Protein AF-A0A0G1MRJ9-F1 (afdb_monomer_lite)

Foldseek 3Di:
DDDDDDDDPPPPPPPPPQDADDDDPVVVVVLVVVVVQVVQLCVLCVVLLVVLLLLLCLCLQHDDDDPQVDPQFFFDNPSVVVLLVQLVVVLPPDDQDADDDPDPVCPPPVVSVVVSVVVVVLCVLQVVSVCSSVQSSLCQRRQKKKKFWDWDPDVVDPDGHIYIDTADPVQKRFGSQDQDLLPPTQKIKGKDKAALVVLVVVQVVVPPPRAWDPSSSADQAQDDDSCVSVVVSVVDHRRDDDDPPPDDDDPPDPPPPPPPPDRPRIWIWMFMQRLNVQWTWIDIPSPRTTHTGHQPCCVPSNSRRMDMDGPARDPSHNRGDHNCVVCVVVSVVVSVVVSVCVSVVDDDPPPPPDPPDDDDDDDDDDD

Secondary structure (DSSP, 8-state):
------------------------HHHHHHHHHHHHHHHHHHHHHHHHHHHHHHHHHHHTT-------SSS------HHHHHHHHHHHHHHHS-----PPPSSTTSTT-HHHHHHHHHHHHHHHHTTHHHHHHHHHHHHHHHSEEEEEEEEE--TTSS--EEEEEEE-GGGEEE-TT-S-TTTT-SEEEEEEEE-HHHHHHHHHHHTT----S-GGG---B----TTHHHHHHHHSPTT----TT--S-----------------BEEEEEEEETTTTEEEEEETTTEEEEEEE-TTTTSGGG--EEEEESEEETTEEEEE-TTGGGHHHHHHHHHHHHHHHHHS----------------------

Structure (mmCIF, N/CA/C/O backbone):
data_AF-A0A0G1MRJ9-F1
#
_entry.id   AF-A0A0G1MRJ9-F1
#
loop_
_atom_site.group_PDB
_atom_site.id
_atom_site.type_symbol
_atom_site.label_atom_id
_atom_site.label_alt_id
_atom_site.label_comp_id
_atom_site.label_asym_id
_atom_site.label_entity_id
_atom_site.label_seq_id
_atom_site.pdbx_PDB_ins_code
_atom_site.Cartn_x
_atom_site.Cartn_y
_atom_site.Cartn_z
_atom_site.occupancy
_atom_site.B_iso_or_equiv
_atom_site.auth_seq_id
_atom_site.auth_comp_id
_atom_site.auth_asym_id
_atom_site.auth_atom_id
_atom_site.pdbx_PDB_model_num
ATOM 1 N N . MET A 1 1 ? 3.696 57.845 55.182 1.00 43.50 1 MET A N 1
ATOM 2 C CA . MET A 1 1 ? 4.538 56.878 54.450 1.00 43.50 1 MET A CA 1
ATOM 3 C C . MET A 1 1 ? 4.359 55.515 55.087 1.00 43.50 1 MET A C 1
ATOM 5 O O . MET A 1 1 ? 4.860 55.324 56.184 1.00 43.50 1 MET A O 1
ATOM 9 N N . ALA A 1 2 ? 3.569 54.655 54.447 1.00 35.81 2 ALA A N 1
ATOM 10 C CA . ALA A 1 2 ? 3.574 53.189 54.533 1.00 35.81 2 ALA A CA 1
ATOM 11 C C . ALA A 1 2 ? 2.297 52.723 53.816 1.00 35.81 2 ALA A C 1
ATOM 13 O O . ALA A 1 2 ? 1.217 52.700 54.401 1.00 35.81 2 ALA A O 1
ATOM 14 N N . GLU A 1 3 ? 2.413 52.483 52.511 1.00 33.22 3 GLU A N 1
ATOM 15 C CA . GLU A 1 3 ? 1.343 51.930 51.682 1.00 33.22 3 GLU A CA 1
ATOM 16 C C . GLU A 1 3 ? 1.049 50.486 52.099 1.00 33.22 3 GLU A C 1
ATOM 18 O O . GLU A 1 3 ? 1.938 49.640 52.191 1.00 33.22 3 GLU A O 1
ATOM 23 N N . SER A 1 4 ? -0.227 50.216 52.353 1.00 33.94 4 SER A N 1
ATOM 24 C CA . SER A 1 4 ? -0.781 48.897 52.625 1.00 33.94 4 SER A CA 1
ATOM 25 C C . SER A 1 4 ? -0.879 48.088 51.328 1.00 33.94 4 SER A C 1
ATOM 27 O O . SER A 1 4 ? -1.841 48.227 50.568 1.00 33.94 4 SER A O 1
ATOM 29 N N . ALA A 1 5 ? 0.108 47.232 51.069 1.00 34.56 5 ALA A N 1
ATOM 30 C CA . ALA A 1 5 ? 0.048 46.257 49.987 1.00 34.56 5 ALA A CA 1
ATOM 31 C C . ALA A 1 5 ? -0.889 45.097 50.368 1.00 34.56 5 ALA A C 1
ATOM 33 O O . ALA A 1 5 ? -0.657 44.360 51.326 1.00 34.56 5 ALA A O 1
ATOM 34 N N . SER A 1 6 ? -1.970 44.959 49.605 1.00 32.81 6 SER A N 1
ATOM 35 C CA . SER A 1 6 ? -2.904 43.832 49.665 1.00 32.81 6 SER A CA 1
ATOM 36 C C . SER A 1 6 ? -2.253 42.576 49.066 1.00 32.81 6 SER A C 1
ATOM 38 O O . SER A 1 6 ? -1.623 42.692 48.012 1.00 32.81 6 SER A O 1
ATOM 40 N N . PRO A 1 7 ? -2.420 41.372 49.641 1.00 34.69 7 PRO A N 1
ATOM 41 C CA . PRO A 1 7 ? -1.976 40.152 48.983 1.00 34.69 7 PRO A CA 1
ATOM 42 C C . PRO A 1 7 ? -2.906 39.840 47.805 1.00 34.69 7 PRO A C 1
ATOM 44 O O . PRO A 1 7 ? -4.090 39.533 47.965 1.00 34.69 7 PRO A O 1
ATOM 47 N N . GLN A 1 8 ? -2.355 39.966 46.599 1.00 33.66 8 GLN A N 1
ATOM 48 C CA . GLN A 1 8 ? -2.994 39.582 45.349 1.00 33.66 8 GLN A CA 1
ATOM 49 C C . GLN A 1 8 ? -3.290 38.078 45.360 1.00 33.66 8 GLN A C 1
ATOM 51 O O . GLN A 1 8 ? -2.391 37.249 45.485 1.00 33.66 8 GLN A O 1
ATOM 56 N N . LYS A 1 9 ? -4.574 37.743 45.194 1.00 31.45 9 LYS A N 1
ATOM 57 C CA . LYS A 1 9 ? -5.047 36.425 44.766 1.00 31.45 9 LYS A CA 1
ATOM 58 C C . LYS A 1 9 ? -4.351 36.054 43.456 1.00 31.45 9 LYS A C 1
ATOM 60 O O . LYS A 1 9 ? -4.741 36.539 42.394 1.00 31.45 9 LYS A O 1
ATOM 65 N N . ILE A 1 10 ? -3.354 35.183 43.531 1.00 35.34 10 ILE A N 1
ATOM 66 C CA . ILE A 1 10 ? -2.897 34.419 42.375 1.00 35.34 10 ILE A CA 1
ATOM 67 C C . ILE A 1 10 ? -3.998 33.391 42.116 1.00 35.34 10 ILE A C 1
ATOM 69 O O . ILE A 1 10 ? -4.248 32.510 42.934 1.00 35.34 10 ILE A O 1
ATOM 73 N N . LYS A 1 11 ? -4.732 33.592 41.019 1.00 32.31 11 LYS A N 1
ATOM 74 C CA . LYS A 1 11 ? -5.623 32.584 40.451 1.00 32.31 11 LYS A CA 1
ATOM 75 C C . LYS A 1 11 ? -4.744 31.401 40.062 1.00 32.31 11 LYS A C 1
ATOM 77 O O . LYS A 1 11 ? -3.964 31.515 39.122 1.00 32.31 11 LYS A O 1
ATOM 82 N N . GLU A 1 12 ? -4.848 30.309 40.806 1.00 30.95 12 GLU A N 1
ATOM 83 C CA . GLU A 1 12 ? -4.446 28.999 40.313 1.00 30.95 12 GLU A CA 1
ATOM 84 C C . GLU A 1 12 ? -5.249 28.752 39.035 1.00 30.95 12 GLU A C 1
ATOM 86 O O . GLU A 1 12 ? -6.478 28.675 39.054 1.00 30.95 12 GLU A O 1
ATOM 91 N N . GLU A 1 13 ? -4.553 28.751 37.902 1.00 32.69 13 GLU A N 1
ATOM 92 C CA . GLU A 1 13 ? -5.083 28.235 36.652 1.00 32.69 13 GLU A CA 1
ATOM 93 C C . GLU A 1 13 ? -5.470 26.779 36.906 1.00 32.69 13 GLU A C 1
ATOM 95 O O . GLU A 1 13 ? -4.618 25.927 37.170 1.00 32.69 13 GLU A O 1
ATOM 100 N N . GLU A 1 14 ? -6.775 26.509 36.869 1.00 33.00 14 GLU A N 1
ATOM 101 C CA . GLU A 1 14 ? -7.325 25.166 36.779 1.00 33.00 14 GLU A CA 1
ATOM 102 C C . GLU A 1 14 ? -6.714 24.500 35.546 1.00 33.00 14 GLU A C 1
ATOM 104 O O . GLU A 1 14 ? -7.163 24.660 34.411 1.00 33.00 14 GLU A O 1
ATOM 109 N N . THR A 1 15 ? -5.637 23.757 35.777 1.00 33.78 15 THR A N 1
ATOM 110 C CA . THR A 1 15 ? -5.140 22.755 34.852 1.00 33.78 15 THR A CA 1
ATOM 111 C C . THR A 1 15 ? -6.284 21.776 34.641 1.00 33.78 15 THR A C 1
ATOM 113 O O . THR A 1 15 ? -6.586 20.942 35.495 1.00 33.78 15 THR A O 1
ATOM 116 N N . SER A 1 16 ? -6.978 21.926 33.511 1.00 36.38 16 SER A N 1
ATOM 117 C CA . SER A 1 16 ? -7.988 20.986 33.048 1.00 36.38 16 SER A CA 1
ATOM 118 C C . SER A 1 16 ? -7.372 19.591 33.119 1.00 36.38 16 SER A C 1
ATOM 120 O O . SER A 1 16 ? -6.449 19.282 32.357 1.00 36.38 16 SER A O 1
ATOM 122 N N . LYS A 1 17 ? -7.822 18.775 34.074 1.00 37.84 17 LYS A N 1
ATOM 123 C CA . LYS A 1 17 ? -7.421 17.375 34.193 1.00 37.84 17 LYS A CA 1
ATOM 124 C C . LYS A 1 17 ? -7.810 16.701 32.883 1.00 37.84 17 LYS A C 1
ATOM 126 O O . LYS A 1 17 ? -8.981 16.417 32.662 1.00 37.84 17 LYS A O 1
ATOM 131 N N . LYS A 1 18 ? -6.839 16.524 31.986 1.00 49.53 18 LYS A N 1
ATOM 132 C CA . LYS A 1 18 ? -7.029 15.753 30.761 1.00 49.53 18 LYS A CA 1
ATOM 133 C C . LYS A 1 18 ? -7.397 14.340 31.186 1.00 49.53 18 LYS A C 1
ATOM 135 O O . LYS A 1 18 ? -6.624 13.694 31.892 1.00 49.53 18 LYS A O 1
ATOM 140 N N . GLU A 1 19 ? -8.589 13.900 30.813 1.00 53.94 19 GLU A N 1
ATOM 141 C CA . GLU A 1 19 ? -9.029 12.535 31.061 1.00 53.94 19 GLU A CA 1
ATOM 142 C C . GLU A 1 19 ? -8.078 11.589 30.322 1.00 53.94 19 GLU A C 1
ATOM 144 O O . GLU A 1 19 ? -7.952 11.627 29.099 1.00 53.94 19 GLU A O 1
ATOM 149 N N . VAL A 1 20 ? -7.331 10.792 31.084 1.00 69.19 20 VAL A N 1
ATOM 150 C CA . VAL A 1 20 ? -6.412 9.794 30.539 1.00 69.19 20 VAL A CA 1
ATOM 151 C C . VAL A 1 20 ? -7.243 8.585 30.131 1.00 69.19 20 VAL A C 1
ATOM 153 O O . VAL A 1 20 ? -8.030 8.080 30.932 1.00 69.19 20 VAL A O 1
ATOM 156 N N . TYR A 1 21 ? -7.070 8.115 28.895 1.00 75.81 21 TYR A N 1
ATOM 157 C CA . TYR A 1 21 ? -7.718 6.892 28.432 1.00 75.81 21 TYR A CA 1
ATOM 158 C C . TYR A 1 21 ? -7.281 5.712 29.311 1.00 75.81 21 TYR A C 1
ATOM 160 O O . TYR A 1 21 ? -6.097 5.376 29.369 1.00 75.81 21 TYR A O 1
ATOM 168 N N . SER A 1 22 ? -8.241 5.112 30.015 1.00 77.69 22 SER A N 1
ATOM 169 C CA . SER A 1 22 ? -8.026 3.978 30.913 1.00 77.69 22 SER A CA 1
ATOM 170 C C . SER A 1 22 ? -8.689 2.734 30.310 1.00 77.69 22 SER A C 1
ATOM 172 O O . SER A 1 22 ? -9.883 2.531 30.536 1.00 77.69 22 SER A O 1
ATOM 174 N N . PRO A 1 23 ? -7.958 1.925 29.521 1.00 80.38 23 PRO A N 1
ATOM 175 C CA . PRO A 1 23 ? -8.513 0.750 28.850 1.00 80.38 23 PRO A CA 1
ATOM 176 C C . PRO A 1 23 ? -8.924 -0.344 29.842 1.00 80.38 23 PRO A C 1
ATOM 178 O O . PRO A 1 23 ? -8.300 -0.499 30.899 1.00 80.38 23 PRO A O 1
ATOM 181 N N . SER A 1 24 ? -9.940 -1.131 29.479 1.00 84.38 24 SER A N 1
ATOM 182 C CA . SER A 1 24 ? -10.333 -2.332 30.235 1.00 84.38 24 SER A CA 1
ATOM 183 C C . SER A 1 24 ? -9.236 -3.411 30.194 1.00 84.38 24 SER A C 1
ATOM 185 O O . SER A 1 24 ? -8.317 -3.339 29.379 1.00 84.38 24 SER A O 1
ATOM 187 N N . ALA A 1 25 ? -9.302 -4.426 31.064 1.00 85.06 25 ALA A N 1
ATOM 188 C CA . ALA A 1 25 ? -8.283 -5.483 31.102 1.00 85.06 25 ALA A CA 1
ATOM 189 C C . ALA A 1 25 ? -8.153 -6.224 29.754 1.00 85.06 25 ALA A C 1
ATOM 191 O O . ALA A 1 25 ? -7.040 -6.478 29.295 1.00 85.06 25 ALA A O 1
ATOM 192 N N . ASP A 1 26 ? -9.276 -6.488 29.081 1.00 84.25 26 ASP A N 1
ATOM 193 C CA . ASP A 1 26 ? -9.298 -7.145 27.769 1.00 84.25 26 ASP A CA 1
ATOM 194 C C . ASP A 1 26 ? -8.732 -6.231 26.670 1.00 84.25 26 ASP A C 1
ATOM 196 O O . ASP A 1 26 ? -7.952 -6.667 25.820 1.00 84.25 26 ASP A O 1
ATOM 200 N N . GLU A 1 27 ? -9.051 -4.933 26.726 1.00 85.62 27 GLU A N 1
ATOM 201 C CA . GLU A 1 27 ? -8.492 -3.931 25.812 1.00 85.62 27 GLU A CA 1
ATOM 202 C C . GLU A 1 27 ? -6.977 -3.790 25.990 1.00 85.62 27 GLU A C 1
ATOM 204 O O . GLU A 1 27 ? -6.258 -3.640 25.005 1.00 85.62 27 GLU A O 1
ATOM 209 N N . GLN A 1 28 ? -6.464 -3.880 27.220 1.00 87.94 28 GLN A N 1
ATOM 210 C CA . GLN A 1 28 ? -5.023 -3.838 27.486 1.00 87.94 28 GLN A CA 1
ATOM 211 C C . GLN A 1 28 ? -4.296 -5.011 26.827 1.00 87.94 28 GLN A C 1
ATOM 213 O O . GLN A 1 28 ? -3.295 -4.794 26.142 1.00 87.94 28 GLN A O 1
ATOM 218 N N . VAL A 1 29 ? -4.828 -6.230 26.954 1.00 89.69 29 VAL A N 1
ATOM 219 C CA . VAL A 1 29 ? -4.263 -7.423 26.300 1.00 89.69 29 VAL A CA 1
ATOM 220 C C . VAL A 1 29 ? -4.261 -7.258 24.776 1.00 89.69 29 VAL A C 1
ATOM 222 O O . VAL A 1 29 ? -3.258 -7.550 24.117 1.00 89.69 29 VAL A O 1
ATOM 225 N N . LEU A 1 30 ? -5.353 -6.735 24.209 1.00 88.94 30 LEU A N 1
ATOM 226 C CA . LEU A 1 30 ? -5.468 -6.456 22.776 1.00 88.94 30 LEU A CA 1
ATOM 227 C C . LEU A 1 30 ? -4.437 -5.409 22.319 1.00 88.94 30 LEU A C 1
ATOM 229 O O . LEU A 1 30 ? -3.728 -5.614 21.330 1.00 88.94 30 LEU A O 1
ATOM 233 N N . ILE A 1 31 ? -4.319 -4.301 23.053 1.00 89.94 31 ILE A N 1
ATOM 234 C CA . ILE A 1 31 ? -3.364 -3.223 22.777 1.00 89.94 31 ILE A CA 1
ATOM 235 C C . ILE A 1 31 ? -1.931 -3.761 22.831 1.00 89.94 31 ILE A C 1
ATOM 237 O O . ILE A 1 31 ? -1.131 -3.460 21.947 1.00 89.94 31 ILE A O 1
ATOM 241 N N . GLU A 1 32 ? -1.584 -4.576 23.826 1.00 91.06 32 GLU A N 1
ATOM 242 C CA . GLU A 1 32 ? -0.252 -5.175 23.937 1.00 91.06 32 GLU A CA 1
ATOM 243 C C . GLU A 1 32 ? 0.058 -6.150 22.793 1.00 91.06 32 GLU A C 1
ATOM 245 O O . GLU A 1 32 ? 1.165 -6.113 22.239 1.00 91.06 32 GLU A O 1
ATOM 250 N N . LYS A 1 33 ? -0.915 -6.984 22.391 1.00 91.88 33 LYS A N 1
ATOM 251 C CA . LYS A 1 33 ? -0.811 -7.874 21.218 1.00 91.88 33 LYS A CA 1
ATOM 252 C C . LYS A 1 33 ? -0.474 -7.063 19.964 1.00 91.88 33 LYS A C 1
ATOM 254 O O . LYS A 1 33 ? 0.498 -7.372 19.269 1.00 91.88 33 LYS A O 1
ATOM 259 N N . TRP A 1 34 ? -1.230 -5.999 19.694 1.00 92.00 34 TRP A N 1
ATOM 260 C CA . TRP A 1 34 ? -1.030 -5.178 18.498 1.00 92.00 34 TRP A CA 1
ATOM 261 C C . TRP A 1 34 ? 0.206 -4.290 18.566 1.00 92.00 34 TRP A C 1
ATOM 263 O O . TRP A 1 34 ? 0.875 -4.142 17.551 1.00 92.00 34 TRP A O 1
ATOM 273 N N . LYS A 1 35 ? 0.606 -3.795 19.743 1.00 91.50 35 LYS A N 1
ATOM 274 C CA . LYS A 1 35 ? 1.891 -3.095 19.926 1.00 91.50 35 LYS A CA 1
ATOM 275 C C . LYS A 1 35 ? 3.075 -3.944 19.479 1.00 91.50 35 LYS A C 1
ATOM 277 O O . LYS A 1 35 ? 3.925 -3.453 18.740 1.00 91.50 35 LYS A O 1
ATOM 282 N N . LYS A 1 36 ? 3.102 -5.227 19.851 1.00 92.81 36 LYS A N 1
ATOM 283 C CA . LYS A 1 36 ? 4.137 -6.165 19.385 1.00 92.81 36 LYS A CA 1
ATOM 284 C C . LYS A 1 36 ? 4.089 -6.351 17.866 1.00 92.81 36 LYS A C 1
ATOM 286 O O . LYS A 1 36 ? 5.134 -6.300 17.218 1.00 92.81 36 LYS A O 1
ATOM 291 N N . ARG A 1 37 ? 2.890 -6.518 17.290 1.00 93.50 37 ARG A N 1
ATOM 292 C CA . ARG A 1 37 ? 2.699 -6.640 15.832 1.00 93.50 37 ARG A CA 1
ATOM 293 C C . ARG A 1 37 ? 3.141 -5.371 15.084 1.00 93.50 37 ARG A C 1
ATOM 295 O O . ARG A 1 37 ? 3.838 -5.500 14.083 1.00 93.50 37 ARG A O 1
ATOM 302 N N . PHE A 1 38 ? 2.833 -4.172 15.591 1.00 92.50 38 PHE A N 1
ATOM 303 C CA . PHE A 1 38 ? 3.259 -2.893 15.004 1.00 92.50 38 PHE A CA 1
ATOM 304 C C . PHE A 1 38 ? 4.779 -2.792 14.914 1.00 92.50 38 PHE A C 1
ATOM 306 O O . PHE A 1 38 ? 5.302 -2.544 13.831 1.00 92.50 38 PHE A O 1
ATOM 313 N N . THR A 1 39 ? 5.484 -3.016 16.027 1.00 92.06 39 THR A N 1
ATOM 314 C CA . THR A 1 39 ? 6.953 -2.950 16.057 1.00 92.06 39 THR A CA 1
ATOM 315 C C . THR A 1 39 ? 7.559 -3.941 15.073 1.00 92.06 39 THR A C 1
ATOM 317 O O . THR A 1 39 ? 8.401 -3.574 14.258 1.00 92.06 39 THR A O 1
ATOM 320 N N . ARG A 1 40 ? 7.061 -5.181 15.083 1.00 93.75 40 ARG A N 1
ATOM 321 C CA . ARG A 1 40 ? 7.548 -6.242 14.203 1.00 93.75 40 ARG A CA 1
ATOM 322 C C . ARG A 1 40 ? 7.344 -5.915 12.719 1.00 93.75 40 ARG A C 1
ATOM 324 O O . ARG A 1 40 ? 8.256 -6.100 11.917 1.00 93.75 40 ARG A O 1
ATOM 331 N N . ALA A 1 41 ? 6.162 -5.424 12.349 1.00 92.62 41 ALA A N 1
ATOM 332 C CA . ALA A 1 41 ? 5.854 -5.065 10.967 1.00 92.62 41 ALA A CA 1
ATOM 333 C C . ALA A 1 41 ? 6.665 -3.844 10.502 1.00 92.62 41 ALA A C 1
ATOM 335 O O . ALA A 1 41 ? 7.110 -3.780 9.358 1.00 92.62 41 ALA A O 1
ATOM 336 N N . GLU A 1 42 ? 6.886 -2.874 11.391 1.00 90.75 42 GLU A N 1
ATOM 337 C CA . GLU A 1 42 ? 7.679 -1.680 11.108 1.00 90.75 42 GLU A CA 1
ATOM 338 C C . GLU A 1 42 ? 9.166 -2.003 10.897 1.00 90.75 42 GLU A C 1
ATOM 340 O O . GLU A 1 42 ? 9.783 -1.475 9.969 1.00 90.75 42 GLU A O 1
ATOM 345 N N . GLU A 1 43 ? 9.731 -2.894 11.713 1.00 92.38 43 GLU A N 1
ATOM 346 C CA . GLU A 1 43 ? 11.102 -3.389 11.550 1.00 92.38 43 GLU A CA 1
ATOM 347 C C . GLU A 1 43 ? 11.279 -4.149 10.235 1.00 92.38 43 GLU A C 1
ATOM 349 O O . GLU A 1 43 ? 12.229 -3.876 9.499 1.00 92.38 43 GLU A O 1
ATOM 354 N N . TYR A 1 44 ? 10.331 -5.031 9.906 1.00 92.38 44 TYR A N 1
ATOM 355 C CA . TYR A 1 44 ? 10.322 -5.765 8.642 1.00 92.38 44 TYR A CA 1
ATOM 356 C C . TYR A 1 44 ? 10.242 -4.831 7.427 1.00 92.38 44 TYR A C 1
ATOM 358 O O . TYR A 1 44 ? 10.987 -5.005 6.466 1.00 92.38 44 TYR A O 1
ATOM 366 N N . LEU A 1 45 ? 9.392 -3.796 7.468 1.00 91.50 45 LEU A N 1
ATOM 367 C CA . LEU A 1 45 ? 9.173 -2.919 6.313 1.00 91.50 45 LEU A CA 1
ATOM 368 C C . LEU A 1 45 ? 10.277 -1.871 6.110 1.00 91.50 45 LEU A C 1
ATOM 370 O O . LEU A 1 45 ? 10.424 -1.334 5.011 1.00 91.50 45 LEU A O 1
ATOM 374 N N . ARG A 1 46 ? 11.064 -1.553 7.144 1.00 90.81 46 ARG A N 1
ATOM 375 C CA . ARG A 1 46 ? 12.131 -0.539 7.087 1.00 90.81 46 ARG A CA 1
ATOM 376 C C . ARG A 1 46 ? 13.102 -0.719 5.900 1.00 90.81 46 ARG A C 1
ATOM 378 O O . ARG A 1 46 ? 13.279 0.259 5.166 1.00 90.81 46 ARG A O 1
ATOM 385 N N . PRO A 1 47 ? 13.711 -1.899 5.653 1.00 92.25 47 PRO A N 1
ATOM 386 C CA . PRO A 1 47 ? 14.579 -2.101 4.489 1.00 92.25 47 PRO A CA 1
ATOM 387 C C . PRO A 1 47 ? 13.836 -1.940 3.155 1.00 92.25 47 PRO A C 1
ATOM 389 O O . PRO A 1 47 ? 14.364 -1.315 2.232 1.00 92.25 47 PRO A O 1
ATOM 392 N N . TYR A 1 48 ? 12.591 -2.417 3.058 1.00 92.19 48 TYR A N 1
ATOM 393 C CA . TYR A 1 48 ? 11.784 -2.284 1.842 1.00 92.19 48 TYR A CA 1
ATOM 394 C C . TYR A 1 48 ? 11.421 -0.828 1.545 1.00 92.19 48 TYR A C 1
ATOM 396 O O . TYR A 1 48 ? 11.516 -0.400 0.399 1.00 92.19 48 TYR A O 1
ATOM 404 N N . ARG A 1 49 ? 11.123 -0.006 2.559 1.00 90.88 49 ARG A N 1
ATOM 405 C CA . ARG A 1 49 ? 10.903 1.439 2.362 1.00 90.88 49 ARG A CA 1
ATOM 406 C C . ARG A 1 49 ? 12.135 2.139 1.805 1.00 90.88 49 ARG A C 1
ATOM 408 O O . ARG A 1 49 ? 11.999 2.980 0.916 1.00 90.88 49 ARG A O 1
ATOM 415 N N . ALA A 1 50 ? 13.324 1.789 2.297 1.00 90.62 50 ALA A N 1
ATOM 416 C CA . ALA A 1 50 ? 14.576 2.324 1.768 1.00 90.62 50 ALA A CA 1
ATOM 417 C C . ALA A 1 50 ? 14.785 1.900 0.303 1.00 90.62 50 ALA A C 1
ATOM 419 O O . ALA A 1 50 ? 15.106 2.741 -0.541 1.00 90.62 50 ALA A O 1
ATOM 420 N N . LYS A 1 51 ? 14.518 0.627 -0.023 1.00 91.88 51 LYS A N 1
ATOM 421 C CA . LYS A 1 51 ? 14.528 0.103 -1.399 1.00 91.88 51 LYS A CA 1
ATOM 422 C C . LYS A 1 51 ? 13.545 0.862 -2.298 1.00 91.88 51 LYS A C 1
ATOM 424 O O . LYS A 1 51 ? 13.942 1.376 -3.341 1.00 91.88 51 LYS A O 1
ATOM 429 N N . TRP A 1 52 ? 12.285 1.003 -1.898 1.00 93.25 52 TRP A N 1
ATOM 430 C CA . TRP A 1 52 ? 11.269 1.688 -2.699 1.00 93.25 52 TRP A CA 1
ATOM 431 C C . TRP A 1 52 ? 11.568 3.172 -2.895 1.00 93.25 52 TRP A C 1
ATOM 433 O O . TRP A 1 52 ? 11.338 3.719 -3.973 1.00 93.25 52 TRP A O 1
ATOM 443 N N . LEU A 1 53 ? 12.115 3.836 -1.876 1.00 91.38 53 LEU A N 1
ATOM 444 C CA . LEU A 1 53 ? 12.578 5.214 -1.986 1.00 91.38 53 LEU A CA 1
ATOM 445 C C . LEU A 1 53 ? 13.734 5.336 -2.988 1.00 91.38 53 LEU A C 1
ATOM 447 O O . LEU A 1 53 ? 13.744 6.270 -3.791 1.00 91.38 53 LEU A O 1
ATOM 451 N N . ARG A 1 54 ? 14.676 4.385 -2.982 1.00 89.94 54 ARG A N 1
ATOM 452 C CA . ARG A 1 54 ? 15.761 4.303 -3.970 1.00 89.94 54 ARG A CA 1
ATOM 453 C C . ARG A 1 54 ? 15.207 4.138 -5.388 1.00 89.94 54 ARG A C 1
ATOM 455 O O . ARG A 1 54 ? 15.559 4.918 -6.270 1.00 89.94 54 ARG A O 1
ATOM 462 N N . MET A 1 55 ? 14.256 3.223 -5.588 1.00 92.00 55 MET A N 1
ATOM 463 C CA . MET A 1 55 ? 13.577 3.043 -6.881 1.00 92.00 55 MET A CA 1
ATOM 464 C C . MET A 1 55 ? 12.829 4.304 -7.323 1.00 92.00 55 MET A C 1
ATOM 466 O O . MET A 1 55 ? 12.896 4.701 -8.486 1.00 92.00 55 MET A O 1
ATOM 470 N N . TYR A 1 56 ? 12.169 4.996 -6.390 1.00 91.38 56 TYR A N 1
ATOM 471 C CA . TYR A 1 56 ? 11.500 6.261 -6.679 1.00 91.38 56 TYR A CA 1
ATOM 472 C C . TYR A 1 56 ? 12.479 7.364 -7.101 1.00 91.38 56 TYR A C 1
ATOM 474 O O . TYR A 1 56 ? 12.188 8.132 -8.022 1.00 91.38 56 TYR A O 1
ATOM 482 N N . LYS A 1 57 ? 13.648 7.447 -6.451 1.00 88.69 57 LYS A N 1
ATOM 483 C CA . LYS A 1 57 ? 14.719 8.384 -6.822 1.00 88.69 57 LYS A CA 1
ATOM 484 C C . LYS A 1 57 ? 15.186 8.114 -8.256 1.00 88.69 57 LYS A C 1
ATOM 486 O O . LYS A 1 57 ? 15.219 9.051 -9.052 1.00 88.69 57 LYS A O 1
ATOM 491 N N . HIS A 1 58 ? 15.407 6.854 -8.634 1.00 88.94 58 HIS A N 1
ATOM 492 C CA . HIS A 1 58 ? 15.745 6.477 -10.017 1.00 88.94 58 HIS A CA 1
ATOM 493 C C . HIS A 1 58 ? 14.639 6.803 -11.017 1.00 88.94 58 HIS A C 1
ATOM 495 O O . HIS A 1 58 ? 14.915 7.395 -12.060 1.00 88.94 58 HIS A O 1
ATOM 501 N N . TYR A 1 59 ? 13.380 6.507 -10.683 1.00 90.62 59 TYR A N 1
ATOM 502 C CA . TYR A 1 59 ? 12.221 6.882 -11.499 1.00 90.62 59 TYR A CA 1
ATOM 503 C C . TYR A 1 59 ? 12.165 8.394 -11.768 1.00 90.62 59 TYR A C 1
ATOM 505 O O . TYR A 1 59 ? 11.864 8.824 -12.878 1.00 90.62 59 TYR A O 1
ATOM 513 N N . ARG A 1 60 ? 12.516 9.220 -10.777 1.00 87.44 60 ARG A N 1
ATOM 514 C CA . ARG A 1 60 ? 12.593 10.687 -10.900 1.00 87.44 60 ARG A CA 1
ATOM 515 C C . ARG A 1 60 ? 13.925 11.196 -11.456 1.00 87.44 60 ARG A C 1
ATOM 517 O O . ARG A 1 60 ? 14.137 12.410 -11.467 1.00 87.44 60 ARG A O 1
ATOM 524 N N . ALA A 1 61 ? 14.805 10.302 -11.912 1.00 85.81 61 ALA A N 1
ATOM 525 C CA . ALA A 1 61 ? 16.165 10.606 -12.351 1.00 85.81 61 ALA A CA 1
ATOM 526 C C . ALA A 1 61 ? 16.913 11.495 -11.336 1.00 85.81 61 ALA A C 1
ATOM 528 O O . ALA A 1 61 ? 17.534 12.499 -11.691 1.00 85.81 61 ALA A O 1
ATOM 529 N N . TYR A 1 62 ? 16.789 11.155 -10.054 1.00 81.19 62 TYR A N 1
ATOM 530 C CA . TYR A 1 62 ? 17.455 11.833 -8.953 1.00 81.19 62 TYR A CA 1
ATOM 531 C C . TYR A 1 62 ? 18.707 11.061 -8.544 1.00 81.19 62 TYR A C 1
ATOM 533 O O . TYR A 1 62 ? 18.633 9.878 -8.225 1.00 81.19 62 TYR A O 1
ATOM 541 N N . GLN A 1 63 ? 19.842 11.756 -8.514 1.00 70.44 63 GLN A N 1
ATOM 542 C CA . GLN A 1 63 ? 21.111 11.215 -8.041 1.00 70.44 63 GLN A CA 1
ATOM 543 C C . GLN A 1 63 ? 21.431 11.808 -6.664 1.00 70.44 63 GLN A C 1
ATOM 545 O O . GLN A 1 63 ? 21.412 13.031 -6.481 1.00 70.44 63 GLN A O 1
ATOM 550 N N . GLU A 1 64 ? 21.715 10.946 -5.689 1.00 65.75 64 GLU A N 1
ATOM 551 C CA . GLU A 1 64 ? 22.265 11.378 -4.403 1.00 65.75 64 GLU A CA 1
ATOM 552 C C . GLU A 1 64 ? 23.702 11.884 -4.568 1.00 65.75 64 GLU A C 1
ATOM 554 O O . GLU A 1 64 ? 24.376 11.573 -5.547 1.00 65.75 64 GLU A O 1
ATOM 559 N N . LYS A 1 65 ? 24.151 12.745 -3.648 1.00 60.41 65 LYS A N 1
ATOM 560 C CA . LYS A 1 65 ? 25.410 13.487 -3.788 1.00 60.41 65 LYS A CA 1
ATOM 561 C C . LYS A 1 65 ? 26.601 12.531 -3.918 1.00 60.41 65 LYS A C 1
ATOM 563 O O . LYS A 1 65 ? 27.065 11.976 -2.931 1.00 60.41 65 LYS A O 1
ATOM 568 N N . THR A 1 66 ? 27.144 12.430 -5.122 1.00 57.84 66 THR A N 1
ATOM 569 C CA . THR A 1 66 ? 28.477 11.893 -5.391 1.00 57.84 66 THR A CA 1
ATOM 570 C C . THR A 1 66 ? 29.465 13.054 -5.508 1.00 57.84 66 THR A C 1
ATOM 572 O O . THR A 1 66 ? 29.150 14.117 -6.058 1.00 57.84 66 THR A O 1
ATOM 575 N N . ASN A 1 67 ? 30.659 12.871 -4.938 1.00 57.25 67 ASN A N 1
ATOM 576 C CA . ASN A 1 67 ? 31.752 13.847 -4.935 1.00 57.25 67 ASN A CA 1
ATOM 577 C C . ASN A 1 67 ? 32.388 13.978 -6.332 1.00 57.25 67 ASN A C 1
ATOM 579 O O . ASN A 1 67 ? 33.568 13.691 -6.517 1.00 57.25 67 ASN A O 1
ATOM 583 N N . TYR A 1 68 ? 31.622 14.394 -7.343 1.00 59.22 68 TYR A N 1
ATOM 584 C CA . TYR A 1 68 ? 32.222 14.841 -8.596 1.00 59.22 68 TYR A CA 1
ATOM 585 C C . TYR A 1 68 ? 32.812 16.231 -8.392 1.00 59.22 68 TYR A C 1
ATOM 587 O O . TYR A 1 68 ? 32.141 17.132 -7.889 1.00 59.22 68 TYR A O 1
ATOM 595 N N . ALA A 1 69 ? 34.057 16.412 -8.836 1.00 53.56 69 ALA A N 1
ATOM 596 C CA . ALA A 1 69 ? 34.758 17.693 -8.767 1.00 53.56 69 ALA A CA 1
ATOM 597 C C . ALA A 1 69 ? 34.023 18.824 -9.516 1.00 53.56 69 ALA A C 1
ATOM 599 O O . ALA A 1 69 ? 34.241 19.999 -9.238 1.00 53.56 69 ALA A O 1
ATOM 600 N N . TYR A 1 70 ? 33.132 18.474 -10.447 1.00 56.34 70 TYR A N 1
ATOM 601 C CA . TYR A 1 70 ? 32.370 19.420 -11.249 1.00 56.34 70 TYR A CA 1
ATOM 602 C C . TYR A 1 70 ? 30.870 19.238 -10.997 1.00 56.34 70 TYR A C 1
ATOM 604 O O . TYR A 1 70 ? 30.366 18.121 -10.915 1.00 56.34 70 TYR A O 1
ATOM 612 N N . GLN A 1 71 ? 30.142 20.355 -10.905 1.00 59.75 71 GLN A N 1
ATOM 613 C CA . GLN A 1 71 ? 28.720 20.426 -10.530 1.00 59.75 71 GLN A CA 1
ATOM 614 C C . GLN A 1 71 ? 27.746 19.780 -11.542 1.00 59.75 71 GLN A C 1
ATOM 616 O O . GLN A 1 71 ? 26.530 19.861 -11.372 1.00 59.75 71 GLN A O 1
ATOM 621 N N . THR A 1 72 ? 28.238 19.142 -12.608 1.00 63.72 72 THR A N 1
ATOM 622 C CA . THR A 1 72 ? 27.389 18.458 -13.589 1.00 63.72 72 THR A CA 1
ATOM 623 C C . THR A 1 72 ? 26.882 17.135 -13.030 1.00 63.72 72 THR A C 1
ATOM 625 O O . THR A 1 72 ? 27.657 16.201 -12.841 1.00 63.72 72 THR A O 1
ATOM 628 N N . ARG A 1 73 ? 25.569 17.059 -12.798 1.00 69.44 73 ARG A N 1
ATOM 629 C CA . ARG A 1 73 ? 24.873 15.879 -12.271 1.00 69.44 73 ARG A CA 1
ATOM 630 C C . ARG A 1 73 ? 23.753 15.484 -13.216 1.00 69.44 73 ARG A C 1
ATOM 632 O O . ARG A 1 73 ? 22.609 15.903 -13.047 1.00 69.44 73 ARG A O 1
ATOM 639 N N . LEU A 1 74 ? 24.102 14.753 -14.269 1.00 76.19 74 LEU A N 1
ATOM 640 C CA . LEU A 1 74 ? 23.117 14.268 -15.225 1.00 76.19 74 LEU A CA 1
ATOM 641 C C . LEU A 1 74 ? 22.787 12.813 -14.931 1.00 76.19 74 LEU A C 1
ATOM 643 O O . LEU A 1 74 ? 23.633 11.939 -15.091 1.00 76.19 74 LEU A O 1
ATOM 647 N N . MET A 1 75 ? 21.529 12.575 -14.578 1.00 82.00 75 MET A N 1
ATOM 648 C CA . MET A 1 75 ? 20.950 11.243 -14.489 1.00 82.00 75 MET A CA 1
ATOM 649 C C . MET A 1 75 ? 20.028 11.044 -15.697 1.00 82.00 75 MET A C 1
ATOM 651 O O . MET A 1 75 ? 19.110 11.848 -15.901 1.00 82.00 75 MET A O 1
ATOM 655 N N . PRO A 1 76 ? 20.263 10.037 -16.553 1.00 83.38 76 PRO A N 1
ATOM 656 C CA . PRO A 1 76 ? 19.380 9.777 -17.677 1.00 83.38 76 PRO A CA 1
ATOM 657 C C . PRO A 1 76 ? 18.025 9.238 -17.171 1.00 83.38 76 PRO A C 1
ATOM 659 O O . PRO A 1 76 ? 18.002 8.360 -16.309 1.00 83.38 76 PRO A O 1
ATOM 662 N N . PRO A 1 77 ? 16.880 9.703 -17.706 1.00 88.94 77 PRO A N 1
ATOM 663 C CA . PRO A 1 77 ? 15.550 9.285 -17.253 1.00 88.94 77 PRO A CA 1
ATOM 664 C C . PRO A 1 77 ? 15.135 7.920 -17.836 1.00 88.94 77 PRO A C 1
ATOM 666 O O . PRO A 1 77 ? 14.043 7.773 -18.380 1.00 88.94 77 PRO A O 1
ATOM 669 N N . ILE A 1 78 ? 16.013 6.918 -17.754 1.00 89.44 78 ILE A N 1
ATOM 670 C CA . ILE A 1 78 ? 15.784 5.573 -18.310 1.00 89.44 78 ILE A CA 1
ATOM 671 C C . ILE A 1 78 ? 14.667 4.865 -17.535 1.00 89.44 78 ILE A C 1
ATOM 673 O O . ILE A 1 78 ? 13.717 4.376 -18.139 1.00 89.44 78 ILE A O 1
ATOM 677 N N . ALA A 1 79 ? 14.725 4.887 -16.199 1.00 90.56 79 ALA A N 1
ATOM 678 C CA . ALA A 1 79 ? 13.694 4.295 -15.343 1.00 90.56 79 ALA A CA 1
ATOM 679 C C . ALA A 1 79 ? 12.301 4.897 -15.608 1.00 90.56 79 ALA A C 1
ATOM 681 O O . ALA A 1 79 ? 11.321 4.165 -15.723 1.00 90.56 79 ALA A O 1
ATOM 682 N N . PHE A 1 80 ? 12.223 6.223 -15.779 1.00 92.38 80 PHE A N 1
ATOM 683 C CA . PHE A 1 80 ? 10.985 6.912 -16.154 1.00 92.38 80 PHE A CA 1
ATOM 684 C C . PHE A 1 80 ? 10.417 6.381 -17.476 1.00 92.38 80 PHE A C 1
ATOM 686 O O . PHE A 1 80 ? 9.239 6.040 -17.554 1.00 92.38 80 PHE A O 1
ATOM 693 N N . GLN A 1 81 ? 11.261 6.275 -18.509 1.00 92.06 81 GLN A N 1
ATOM 694 C CA . GLN A 1 81 ? 10.848 5.781 -19.824 1.00 92.06 81 GLN A CA 1
ATOM 695 C C . GLN A 1 81 ? 10.332 4.341 -19.762 1.00 92.06 81 GLN A C 1
ATOM 697 O O . GLN A 1 81 ? 9.308 4.044 -20.379 1.00 92.06 81 GLN A O 1
ATOM 702 N N . ILE A 1 82 ? 11.004 3.463 -19.012 1.00 92.56 82 ILE A N 1
ATOM 703 C CA . ILE A 1 82 ? 10.599 2.060 -18.855 1.00 92.56 82 ILE A CA 1
ATOM 704 C C . ILE A 1 82 ? 9.216 1.983 -18.199 1.00 92.56 82 ILE A C 1
ATOM 706 O O . ILE A 1 82 ? 8.291 1.425 -18.793 1.00 92.56 82 ILE A O 1
ATOM 710 N N . VAL A 1 83 ? 9.046 2.608 -17.029 1.00 92.94 83 VAL A N 1
ATOM 711 C CA . VAL A 1 83 ? 7.791 2.555 -16.261 1.00 92.94 83 VAL A CA 1
ATOM 712 C C . VAL A 1 83 ? 6.623 3.151 -17.048 1.00 92.94 83 VAL A C 1
ATOM 714 O O . VAL A 1 83 ? 5.562 2.535 -17.134 1.00 92.94 83 VAL A O 1
ATOM 717 N N . GLU A 1 84 ? 6.800 4.322 -17.666 1.00 93.06 84 GLU A N 1
ATOM 718 C CA . GLU A 1 84 ? 5.727 4.964 -18.436 1.00 93.06 84 GLU A CA 1
ATOM 719 C C . GLU A 1 84 ? 5.349 4.163 -19.689 1.00 93.06 84 GLU A C 1
ATOM 721 O O . GLU A 1 84 ? 4.171 4.104 -20.054 1.00 93.06 84 GLU A O 1
ATOM 726 N N . THR A 1 85 ? 6.313 3.487 -20.320 1.00 93.06 85 THR A N 1
ATOM 727 C CA . THR A 1 85 ? 6.045 2.629 -21.482 1.00 93.06 85 THR A CA 1
ATOM 728 C C . THR A 1 85 ? 5.260 1.381 -21.083 1.00 93.06 85 THR A C 1
ATOM 730 O O . THR A 1 85 ? 4.258 1.062 -21.727 1.00 93.06 85 THR A O 1
ATOM 733 N N . VAL A 1 86 ? 5.679 0.689 -20.018 1.00 89.88 86 VAL A N 1
ATOM 734 C CA . VAL A 1 86 ? 5.003 -0.519 -19.514 1.00 89.88 86 VAL A CA 1
ATOM 735 C C . VAL A 1 86 ? 3.586 -0.184 -19.051 1.00 89.88 86 VAL A C 1
ATOM 737 O O . VAL A 1 86 ? 2.625 -0.804 -19.513 1.00 89.88 86 VAL A O 1
ATOM 740 N N . ALA A 1 87 ? 3.432 0.863 -18.236 1.00 89.44 87 ALA A N 1
ATOM 741 C CA . ALA A 1 87 ? 2.130 1.300 -17.748 1.00 89.44 87 ALA A CA 1
ATOM 742 C C . ALA A 1 87 ? 1.175 1.681 -18.886 1.00 89.44 87 ALA A C 1
ATOM 744 O O . ALA A 1 87 ? 0.009 1.288 -18.865 1.00 89.44 87 ALA A O 1
ATOM 745 N N . SER A 1 88 ? 1.660 2.399 -19.905 1.00 88.25 88 SER A N 1
ATOM 746 C CA . SER A 1 88 ? 0.835 2.797 -21.054 1.00 88.25 88 SER A CA 1
ATOM 747 C C . SER A 1 88 ? 0.393 1.597 -21.895 1.00 88.25 88 SER A C 1
ATOM 749 O O . SER A 1 88 ? -0.765 1.530 -22.316 1.00 88.25 88 SER A O 1
ATOM 751 N N . ARG A 1 89 ? 1.285 0.621 -22.118 1.00 89.19 89 ARG A N 1
ATOM 752 C CA . ARG A 1 89 ? 0.969 -0.606 -22.868 1.00 89.19 89 ARG A CA 1
ATOM 753 C C . ARG A 1 89 ? -0.072 -1.455 -22.144 1.00 89.19 89 ARG A C 1
ATOM 755 O O . ARG A 1 89 ? -1.060 -1.849 -22.760 1.00 89.19 89 ARG A O 1
ATOM 762 N N . LEU A 1 90 ? 0.111 -1.680 -20.843 1.00 86.12 90 LEU A N 1
ATOM 763 C CA . LEU A 1 90 ? -0.817 -2.471 -20.030 1.00 86.12 90 LEU A CA 1
ATOM 764 C C . LEU A 1 90 ? -2.167 -1.770 -19.837 1.00 86.12 90 LEU A C 1
ATOM 766 O O . LEU A 1 90 ? -3.204 -2.427 -19.852 1.00 86.12 90 LEU A O 1
ATOM 770 N N . ALA A 1 91 ? -2.182 -0.440 -19.728 1.00 80.69 91 ALA A N 1
ATOM 771 C CA . ALA A 1 91 ? -3.418 0.334 -19.647 1.00 80.69 91 ALA A CA 1
ATOM 772 C C . ALA A 1 91 ? -4.243 0.304 -20.944 1.00 80.69 91 ALA A C 1
ATOM 774 O O . ALA A 1 91 ? -5.472 0.297 -20.888 1.00 80.69 91 ALA A O 1
ATOM 775 N N . THR A 1 92 ? -3.578 0.296 -22.103 1.00 81.94 92 THR A N 1
ATOM 776 C CA . THR A 1 92 ? -4.239 0.330 -23.421 1.00 81.94 92 THR A CA 1
ATOM 777 C C . THR A 1 92 ? -4.701 -1.056 -23.875 1.00 81.94 92 THR A C 1
ATOM 779 O O . THR A 1 92 ? -5.577 -1.172 -24.734 1.00 81.94 92 THR A O 1
ATOM 782 N N . ALA A 1 93 ? -4.136 -2.124 -23.305 1.00 79.44 93 ALA A N 1
ATOM 783 C CA . ALA A 1 93 ? -4.530 -3.487 -23.617 1.00 79.44 93 ALA A CA 1
ATOM 784 C C . ALA A 1 93 ? -6.024 -3.696 -23.312 1.00 79.44 93 ALA A C 1
ATOM 786 O O . ALA A 1 93 ? -6.468 -3.637 -22.162 1.00 79.44 93 ALA A O 1
ATOM 787 N N . LYS A 1 94 ? -6.821 -3.941 -24.360 1.00 69.81 94 LYS A N 1
ATOM 788 C CA . LYS A 1 94 ? -8.256 -4.202 -24.220 1.00 69.81 94 LYS A CA 1
ATOM 789 C C . LYS A 1 94 ? -8.450 -5.510 -23.460 1.00 69.81 94 LYS A C 1
ATOM 791 O O . LYS A 1 94 ? -8.274 -6.593 -24.017 1.00 69.81 94 LYS A O 1
ATOM 796 N N . ARG A 1 95 ? -8.840 -5.405 -22.193 1.00 70.75 95 ARG A N 1
ATOM 797 C CA . ARG A 1 95 ? -9.171 -6.561 -21.362 1.00 70.75 95 ARG A CA 1
ATOM 798 C C . ARG A 1 95 ? -10.519 -7.115 -21.793 1.00 70.75 95 ARG A C 1
ATOM 800 O O . ARG A 1 95 ? -11.509 -6.391 -21.839 1.00 70.75 95 ARG A O 1
ATOM 807 N N . LYS A 1 96 ? -10.536 -8.399 -22.126 1.00 72.50 96 LYS A N 1
ATOM 808 C CA . LYS A 1 96 ? -11.761 -9.179 -22.257 1.00 72.50 96 LYS A CA 1
ATOM 809 C C . LYS A 1 96 ? -11.790 -10.126 -21.071 1.00 72.50 96 LYS A C 1
ATOM 811 O O . LYS A 1 96 ? -11.065 -11.117 -21.071 1.00 72.50 96 LYS A O 1
ATOM 816 N N . THR A 1 97 ? -12.569 -9.792 -20.052 1.00 75.69 97 THR A N 1
ATOM 817 C CA . THR A 1 97 ? -12.917 -10.764 -19.020 1.00 75.69 97 THR A CA 1
ATOM 818 C C . THR A 1 97 ? -13.823 -11.806 -19.646 1.00 75.69 97 THR A C 1
ATOM 820 O O . THR A 1 97 ? -14.761 -11.482 -20.374 1.00 75.69 97 THR A O 1
ATOM 823 N N . ARG A 1 98 ? -13.492 -13.075 -19.426 1.00 78.25 98 ARG A N 1
ATOM 824 C CA . ARG A 1 98 ? -14.342 -14.183 -19.837 1.00 78.25 98 ARG A CA 1
ATOM 825 C C . ARG A 1 98 ? -14.403 -15.172 -18.697 1.00 78.25 98 ARG A C 1
ATOM 827 O O . ARG A 1 98 ? -13.406 -15.814 -18.382 1.00 78.25 98 ARG A O 1
ATOM 834 N N . ILE A 1 99 ? -15.580 -15.298 -18.114 1.00 82.00 99 ILE A N 1
ATOM 835 C CA . ILE A 1 99 ? -15.884 -16.354 -17.164 1.00 82.00 99 ILE A CA 1
ATOM 836 C C . ILE A 1 99 ? -15.933 -17.660 -17.948 1.00 82.00 99 ILE A C 1
ATOM 838 O O . ILE A 1 99 ? -16.629 -17.777 -18.960 1.00 82.00 99 ILE A O 1
ATOM 842 N N . LEU A 1 100 ? -15.112 -18.613 -17.519 1.00 83.19 100 LEU A N 1
ATOM 843 C CA . LEU A 1 100 ? -15.005 -19.914 -18.160 1.00 83.19 100 LEU A CA 1
ATOM 844 C C . LEU A 1 100 ? -16.012 -20.881 -17.518 1.00 83.19 100 LEU A C 1
ATOM 846 O O . LEU A 1 100 ? -16.078 -20.942 -16.288 1.00 83.19 100 LEU A O 1
ATOM 850 N N . PRO A 1 101 ? -16.787 -21.637 -18.317 1.00 84.38 101 PRO A N 1
ATOM 851 C CA . PRO A 1 101 ? -17.648 -22.690 -17.791 1.00 84.38 101 PRO A CA 1
ATOM 852 C C . PRO A 1 101 ? -16.795 -23.788 -17.147 1.00 84.38 101 PRO A C 1
ATOM 854 O O . PRO A 1 101 ? -15.734 -24.136 -17.669 1.00 84.38 101 PRO A O 1
ATOM 857 N N . ARG A 1 102 ? -17.266 -24.346 -16.027 1.00 83.25 102 ARG A N 1
ATOM 858 C CA . ARG A 1 102 ? -16.612 -25.491 -15.372 1.00 83.25 102 ARG A CA 1
ATOM 859 C C . ARG A 1 102 ? -16.997 -26.810 -16.044 1.00 83.25 102 ARG A C 1
ATOM 861 O O . ARG A 1 102 ? -16.126 -27.647 -16.258 1.00 83.25 102 ARG A O 1
ATOM 868 N N . ASP A 1 103 ? -18.260 -26.943 -16.456 1.00 83.88 103 ASP A N 1
ATOM 869 C CA . ASP A 1 103 ? -18.790 -28.139 -17.110 1.00 83.88 103 ASP A CA 1
ATOM 870 C C . ASP A 1 103 ? -19.234 -27.892 -18.557 1.00 83.88 103 ASP A C 1
ATOM 872 O O . ASP A 1 103 ? -19.677 -26.809 -18.939 1.00 83.88 103 ASP A O 1
ATOM 876 N N . LYS A 1 104 ? -19.208 -28.957 -19.374 1.00 77.56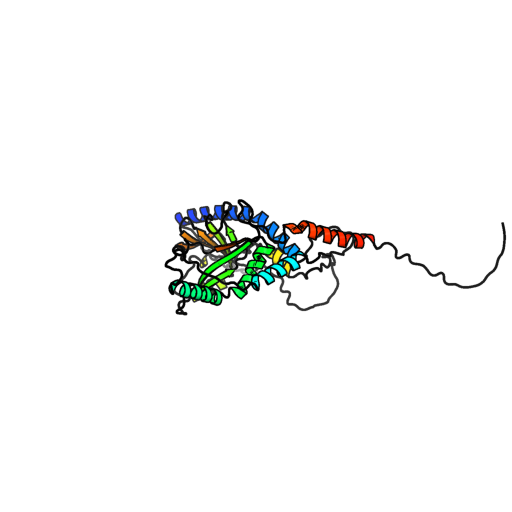 104 LYS A N 1
ATOM 877 C CA . LYS A 1 104 ? -19.642 -28.927 -20.789 1.00 77.56 104 LYS A CA 1
ATOM 878 C C . LYS A 1 104 ? -21.116 -28.543 -20.982 1.00 77.56 104 LYS A C 1
ATOM 880 O O . LYS A 1 104 ? -21.507 -28.169 -22.084 1.00 77.56 104 LYS A O 1
ATOM 885 N N . LYS A 1 105 ? -21.940 -28.658 -19.937 1.00 78.50 105 LYS A N 1
ATOM 886 C CA . LYS A 1 105 ? -23.363 -28.285 -19.970 1.00 78.50 105 LYS A CA 1
ATOM 887 C C . LYS A 1 105 ? -23.581 -26.779 -19.809 1.00 78.50 105 LYS A C 1
ATOM 889 O O . LYS A 1 105 ? -24.610 -26.277 -20.245 1.00 78.50 105 LYS A O 1
ATOM 894 N N . ASP A 1 106 ? -22.605 -26.064 -19.255 1.00 72.00 106 ASP A N 1
ATOM 895 C CA . ASP A 1 106 ? -22.739 -24.640 -18.939 1.00 72.00 106 ASP A CA 1
ATOM 896 C C . ASP A 1 106 ? -22.302 -23.730 -20.090 1.00 72.00 106 ASP A C 1
ATOM 898 O O . ASP A 1 106 ? -22.519 -22.524 -20.039 1.00 72.00 106 ASP A O 1
ATOM 902 N N . THR A 1 107 ? -21.715 -24.294 -21.148 1.00 70.81 107 THR A N 1
ATOM 903 C CA . THR A 1 107 ? -21.113 -23.561 -22.273 1.00 70.81 107 THR A CA 1
ATOM 904 C C . THR A 1 107 ? -22.068 -22.583 -22.972 1.00 70.81 107 THR A C 1
ATOM 906 O O . THR A 1 107 ? -21.616 -21.564 -23.487 1.00 70.81 107 THR A O 1
ATOM 909 N N . GLU A 1 108 ? -23.376 -22.863 -22.963 1.00 71.25 108 GLU A N 1
ATOM 910 C CA . GLU A 1 108 ? -24.429 -22.014 -23.553 1.00 71.25 108 GLU A CA 1
ATOM 911 C C . GLU A 1 108 ? -25.358 -21.388 -22.498 1.00 71.25 108 GLU A C 1
ATOM 913 O O . GLU A 1 108 ? -26.415 -20.839 -22.819 1.00 71.25 108 GLU A O 1
ATOM 918 N N . SER A 1 109 ? -24.992 -21.466 -21.217 1.00 77.19 109 SER A N 1
ATOM 919 C CA . SER A 1 109 ? -25.818 -20.916 -20.149 1.00 77.19 109 SER A CA 1
ATOM 920 C C . SER A 1 109 ? -25.887 -19.392 -20.248 1.00 77.19 109 SER A C 1
ATOM 922 O O . SER A 1 109 ? -24.873 -18.692 -20.171 1.00 77.19 109 SER A O 1
ATOM 924 N N . LYS A 1 110 ? -27.113 -18.858 -20.338 1.00 79.44 110 LYS A N 1
ATOM 925 C CA . LYS A 1 110 ? -27.384 -17.410 -20.285 1.00 79.44 110 LYS A CA 1
ATOM 926 C C . LYS A 1 110 ? -26.820 -16.765 -19.017 1.00 79.44 110 LYS A C 1
ATOM 928 O O . LYS A 1 110 ? -26.468 -15.590 -19.041 1.00 79.44 110 LYS A O 1
ATOM 933 N N . SER A 1 111 ? -26.688 -17.534 -17.936 1.00 79.75 111 SER A N 1
ATOM 934 C CA . SER A 1 111 ? -26.108 -17.067 -16.680 1.00 79.75 111 SER A CA 1
ATOM 935 C C . SER A 1 111 ? -24.641 -16.665 -16.837 1.00 79.75 111 SER A C 1
ATOM 937 O O . SER A 1 111 ? -24.246 -15.660 -16.265 1.00 79.75 111 SER A O 1
ATOM 939 N N . ILE A 1 112 ? -23.838 -17.374 -17.641 1.00 80.94 112 ILE A N 1
ATOM 940 C CA . ILE A 1 112 ? -22.430 -16.994 -17.876 1.00 80.94 112 ILE A CA 1
ATOM 941 C C . ILE A 1 112 ? -22.348 -15.665 -18.630 1.00 80.94 112 ILE A C 1
ATOM 943 O O . ILE A 1 112 ? -21.496 -14.835 -18.324 1.00 80.94 112 ILE A O 1
ATOM 947 N N . GLY A 1 113 ? -23.250 -15.451 -19.594 1.00 80.31 113 GLY A N 1
ATOM 948 C CA . GLY A 1 113 ? -23.397 -14.164 -20.275 1.00 80.31 113 GLY A CA 1
ATOM 949 C C . GLY A 1 113 ? -23.707 -13.041 -19.286 1.00 80.31 113 GLY A C 1
ATOM 950 O O . GLY A 1 113 ? -22.948 -12.083 -19.203 1.00 80.31 113 GLY A O 1
ATOM 951 N N . ALA A 1 114 ? -24.739 -13.226 -18.459 1.00 84.50 114 ALA A N 1
ATOM 952 C CA . ALA A 1 114 ? -25.134 -12.246 -17.448 1.00 84.50 114 ALA A CA 1
ATOM 953 C C . ALA A 1 114 ? -24.016 -11.942 -16.434 1.00 84.50 114 ALA A C 1
ATOM 955 O O . ALA A 1 114 ? -23.807 -10.787 -16.079 1.00 84.50 114 ALA A O 1
ATOM 956 N N . TRP A 1 115 ? -23.255 -12.952 -16.002 1.00 85.00 115 TRP A N 1
ATOM 957 C CA . TRP A 1 115 ? -22.108 -12.741 -15.118 1.00 85.00 115 TRP A CA 1
ATOM 958 C C . TRP A 1 115 ? -20.964 -11.978 -15.799 1.00 85.00 115 TRP A C 1
ATOM 960 O O . TRP A 1 115 ? -20.325 -11.149 -15.158 1.00 85.00 115 TRP A O 1
ATOM 970 N N . ASN A 1 116 ? -20.698 -12.227 -17.086 1.00 85.06 116 ASN A N 1
ATOM 971 C CA . ASN A 1 116 ? -19.706 -11.444 -17.829 1.00 85.06 116 ASN A CA 1
ATOM 972 C C . ASN A 1 116 ? -20.125 -9.972 -17.929 1.00 85.06 116 ASN A C 1
ATOM 974 O O . ASN A 1 116 ? -19.284 -9.092 -17.747 1.00 85.06 116 ASN A O 1
ATOM 978 N N . ASP A 1 117 ? -21.410 -9.721 -18.190 1.00 85.94 117 ASP A N 1
ATOM 979 C CA . ASP A 1 117 ? -21.961 -8.368 -18.268 1.00 85.94 117 ASP A CA 1
ATOM 980 C C . ASP A 1 117 ? -21.896 -7.666 -16.904 1.00 85.94 117 ASP A C 1
ATOM 982 O O . ASP A 1 117 ? -21.495 -6.505 -16.840 1.00 85.94 117 ASP A O 1
ATOM 986 N N . LEU A 1 118 ? -22.188 -8.383 -15.811 1.00 86.94 118 LEU A N 1
ATOM 987 C CA . LEU A 1 118 ? -22.078 -7.863 -14.445 1.00 86.94 118 LEU A CA 1
ATOM 988 C C . LEU A 1 118 ? -20.634 -7.482 -14.090 1.00 86.94 118 LEU A C 1
ATOM 990 O O . LEU A 1 118 ? -20.387 -6.371 -13.642 1.00 86.94 118 LEU A O 1
ATOM 994 N N . VAL A 1 119 ? -19.656 -8.349 -14.374 1.00 87.19 119 VAL A N 1
ATOM 995 C CA . VAL A 1 119 ? -18.234 -8.028 -14.144 1.00 87.19 119 VAL A CA 1
ATOM 996 C C . VAL A 1 119 ? -17.791 -6.828 -14.988 1.00 87.19 119 VAL A C 1
ATOM 998 O O . VAL A 1 119 ? -16.992 -6.005 -14.539 1.00 87.19 119 VAL A O 1
ATOM 1001 N N . GLY A 1 120 ? -18.299 -6.717 -16.219 1.00 86.94 120 GLY A N 1
ATOM 1002 C CA . GLY A 1 120 ? -18.070 -5.549 -17.069 1.00 86.94 120 GLY A CA 1
ATOM 1003 C C . GLY A 1 120 ? -18.611 -4.266 -16.437 1.00 86.94 120 GLY A C 1
ATOM 1004 O O . GLY A 1 120 ? -17.883 -3.277 -16.344 1.00 86.94 120 GLY A O 1
ATOM 1005 N N . TYR A 1 121 ? -19.849 -4.314 -15.946 1.00 87.88 121 TYR A N 1
ATOM 1006 C CA . TYR A 1 121 ? -20.499 -3.216 -15.236 1.00 87.88 121 TYR A CA 1
ATOM 1007 C C . TYR A 1 121 ? -19.726 -2.801 -13.974 1.00 87.88 121 TYR A C 1
ATOM 1009 O O . TYR A 1 121 ? -19.407 -1.620 -13.814 1.00 87.88 121 TYR A O 1
ATOM 1017 N N . ASP A 1 122 ? -19.309 -3.761 -13.146 1.00 88.12 122 ASP A N 1
ATOM 1018 C CA . ASP A 1 122 ? -18.521 -3.504 -11.935 1.00 88.12 122 ASP A CA 1
ATOM 1019 C C . ASP A 1 122 ? -17.193 -2.808 -12.263 1.00 88.12 122 ASP A C 1
ATOM 1021 O O . ASP A 1 122 ? -16.780 -1.853 -11.600 1.00 88.12 122 ASP A O 1
ATOM 1025 N N . PHE A 1 123 ? -16.509 -3.239 -13.325 1.00 88.25 123 PHE A N 1
ATOM 1026 C CA . PHE A 1 123 ? -15.256 -2.615 -13.758 1.00 88.25 123 PHE A CA 1
ATOM 1027 C C . PHE A 1 123 ? -15.437 -1.171 -14.229 1.00 88.25 123 PHE A C 1
ATOM 1029 O O . PHE A 1 123 ? -14.542 -0.337 -14.007 1.00 88.25 123 PHE A O 1
ATOM 1036 N N . ASP A 1 124 ? -16.577 -0.872 -14.845 1.00 87.19 124 ASP A N 1
ATOM 1037 C CA . ASP A 1 124 ? -16.934 0.472 -15.279 1.00 87.19 124 ASP A CA 1
ATOM 1038 C C . ASP A 1 124 ? -17.280 1.374 -14.083 1.00 87.19 124 ASP A C 1
ATOM 1040 O O . ASP A 1 124 ? -16.737 2.485 -13.998 1.00 87.19 124 ASP A O 1
ATOM 1044 N N . ILE A 1 125 ? -18.059 0.885 -13.107 1.00 88.19 125 ILE A N 1
ATOM 1045 C CA . ILE A 1 125 ? -18.360 1.604 -11.851 1.00 88.19 125 ILE A CA 1
ATOM 1046 C C . ILE A 1 125 ? -17.084 1.916 -11.077 1.00 88.19 125 ILE A C 1
ATOM 1048 O O . ILE A 1 125 ? -16.818 3.070 -10.716 1.00 88.19 125 ILE A O 1
ATOM 1052 N N . ILE A 1 126 ? -16.237 0.902 -10.880 1.00 87.75 126 ILE A N 1
ATOM 1053 C CA . ILE A 1 126 ? -14.956 1.039 -10.181 1.00 87.75 126 ILE A CA 1
ATOM 1054 C C . ILE A 1 126 ? -14.047 2.053 -10.895 1.00 87.75 126 ILE A C 1
ATOM 1056 O O . ILE A 1 126 ? -13.115 2.601 -10.281 1.00 87.75 126 ILE A O 1
ATOM 1060 N N . LYS A 1 127 ? -14.317 2.331 -12.181 1.00 88.75 127 LYS A N 1
ATOM 1061 C CA . LYS A 1 127 ? -13.483 3.113 -13.099 1.00 88.75 127 LYS A CA 1
ATOM 1062 C C . LYS A 1 127 ? -12.100 2.484 -13.206 1.00 88.75 127 LYS A C 1
ATOM 1064 O O . LYS A 1 127 ? -11.074 3.171 -13.129 1.00 88.75 127 LYS A O 1
ATOM 1069 N N . LEU A 1 128 ? -12.068 1.160 -13.378 1.00 86.94 128 LEU A N 1
ATOM 1070 C CA . LEU A 1 128 ? -10.836 0.375 -13.402 1.00 86.94 128 LEU A CA 1
ATOM 1071 C C . LEU A 1 128 ? -9.872 0.862 -14.493 1.00 86.94 128 LEU A C 1
ATOM 1073 O O . LEU A 1 128 ? -8.664 0.850 -14.284 1.00 86.94 128 LEU A O 1
ATOM 1077 N N . SER A 1 129 ? -10.374 1.352 -15.628 1.00 86.00 129 SER A N 1
ATOM 1078 C CA . SER A 1 129 ? -9.558 1.953 -16.697 1.00 86.00 129 SER A CA 1
ATOM 1079 C C . SER A 1 129 ? -8.750 3.175 -16.240 1.00 86.00 129 SER A C 1
ATOM 1081 O O . SER A 1 129 ? -7.616 3.359 -16.673 1.00 86.00 129 SER A O 1
ATOM 1083 N N . LYS A 1 130 ? -9.291 3.986 -15.323 1.00 88.62 130 LYS A N 1
ATOM 1084 C CA . LYS A 1 130 ? -8.606 5.163 -14.761 1.00 88.62 130 LYS A CA 1
ATOM 1085 C C . LYS A 1 130 ? -7.637 4.792 -13.641 1.00 88.62 130 LYS A C 1
ATOM 1087 O O . LYS A 1 130 ? -6.618 5.454 -13.466 1.00 88.62 130 LYS A O 1
ATOM 1092 N N . LYS A 1 131 ? -7.959 3.749 -12.870 1.00 90.56 131 LYS A N 1
ATOM 1093 C CA . LYS A 1 131 ? -7.167 3.306 -11.712 1.00 90.56 131 LYS A CA 1
ATOM 1094 C C . LYS A 1 131 ? -6.013 2.383 -12.115 1.00 90.56 131 LYS A C 1
ATOM 1096 O O . LYS A 1 131 ? -4.915 2.534 -11.588 1.00 90.56 131 LYS A O 1
ATOM 1101 N N . LEU A 1 132 ? -6.209 1.501 -13.095 1.00 90.25 132 LEU A N 1
ATOM 1102 C CA . LEU A 1 132 ? -5.204 0.524 -13.525 1.00 90.25 132 LEU A CA 1
ATOM 1103 C C . LEU A 1 132 ? -3.829 1.139 -13.841 1.00 90.25 132 LEU A C 1
ATOM 1105 O O . LEU A 1 132 ? -2.850 0.600 -13.333 1.00 90.25 132 LEU A O 1
ATOM 1109 N N . PRO A 1 133 ? -3.699 2.256 -14.591 1.00 91.56 133 PRO A N 1
ATOM 1110 C CA . PRO A 1 133 ? -2.386 2.841 -14.858 1.00 91.56 133 PRO A CA 1
ATOM 1111 C C . PRO A 1 133 ? -1.633 3.185 -13.572 1.00 91.56 133 PRO A C 1
ATOM 1113 O O . PRO A 1 133 ? -0.430 2.975 -13.490 1.00 91.56 133 PRO A O 1
ATOM 1116 N N . LYS A 1 134 ? -2.332 3.680 -12.543 1.00 91.44 134 LYS A N 1
ATOM 1117 C CA . LYS A 1 134 ? -1.729 3.978 -11.239 1.00 91.44 134 LYS A CA 1
ATOM 1118 C C . LYS A 1 134 ? -1.313 2.697 -10.512 1.00 91.44 134 LYS A C 1
ATOM 1120 O O . LYS A 1 134 ? -0.257 2.679 -9.888 1.00 91.44 134 LYS A O 1
ATOM 1125 N N . TRP A 1 135 ? -2.119 1.642 -10.613 1.00 93.06 135 TRP A N 1
ATOM 1126 C CA . TRP A 1 135 ? -1.836 0.352 -9.986 1.00 93.06 135 TRP A CA 1
ATOM 1127 C C . TRP A 1 135 ? -0.599 -0.311 -10.607 1.00 93.06 135 TRP A C 1
ATOM 1129 O O . TRP A 1 135 ? 0.338 -0.655 -9.893 1.00 93.06 135 TRP A O 1
ATOM 1139 N N . VAL A 1 136 ? -0.545 -0.359 -11.941 1.00 92.88 136 VAL A N 1
ATOM 1140 C CA . VAL A 1 136 ? 0.594 -0.881 -12.710 1.00 92.88 136 VAL A CA 1
ATOM 1141 C C . VAL A 1 136 ? 1.849 -0.045 -12.482 1.00 92.88 136 VAL A C 1
ATOM 1143 O O . VAL A 1 136 ? 2.909 -0.606 -12.249 1.00 92.88 136 VAL A O 1
ATOM 1146 N N . LYS A 1 137 ? 1.756 1.294 -12.478 1.00 93.38 137 LYS A N 1
ATOM 1147 C CA . LYS A 1 137 ? 2.915 2.154 -12.171 1.00 93.38 137 LYS A CA 1
ATOM 1148 C C . LYS A 1 137 ? 3.502 1.855 -10.799 1.00 93.38 137 LYS A C 1
ATOM 1150 O O . LYS A 1 137 ? 4.722 1.862 -10.660 1.00 93.38 137 LYS A O 1
ATOM 1155 N N . SER A 1 138 ? 2.650 1.599 -9.806 1.00 93.06 138 SER A N 1
ATOM 1156 C CA . SER A 1 138 ? 3.106 1.191 -8.479 1.00 93.06 138 SER A CA 1
ATOM 1157 C C . SER A 1 138 ? 3.891 -0.118 -8.551 1.00 93.06 138 SER A C 1
ATOM 1159 O O . SER A 1 138 ? 5.031 -0.149 -8.095 1.00 93.06 138 SER A O 1
ATOM 1161 N N . ALA A 1 139 ? 3.329 -1.141 -9.203 1.00 94.44 139 ALA A N 1
ATOM 1162 C CA . ALA A 1 139 ? 3.976 -2.439 -9.379 1.00 94.44 139 ALA A CA 1
ATOM 1163 C C . ALA A 1 139 ? 5.313 -2.321 -10.125 1.00 94.44 139 ALA A C 1
ATOM 1165 O O . ALA A 1 139 ? 6.349 -2.704 -9.596 1.00 94.44 139 ALA A O 1
ATOM 1166 N N . SER A 1 140 ? 5.345 -1.671 -11.289 1.00 93.81 140 SER A N 1
ATOM 1167 C CA . SER A 1 140 ? 6.575 -1.547 -12.082 1.00 93.81 140 SER A CA 1
ATOM 1168 C C . SER A 1 140 ? 7.658 -0.678 -11.428 1.00 93.81 140 SER A C 1
ATOM 1170 O O . SER A 1 140 ? 8.834 -0.824 -11.756 1.00 93.81 140 SER A O 1
ATOM 1172 N N . THR A 1 141 ? 7.293 0.239 -10.522 1.00 93.12 141 THR A N 1
ATOM 1173 C CA . THR A 1 141 ? 8.269 1.083 -9.804 1.00 93.12 141 THR A CA 1
ATOM 1174 C C . THR A 1 141 ? 8.788 0.402 -8.539 1.00 93.12 141 THR A C 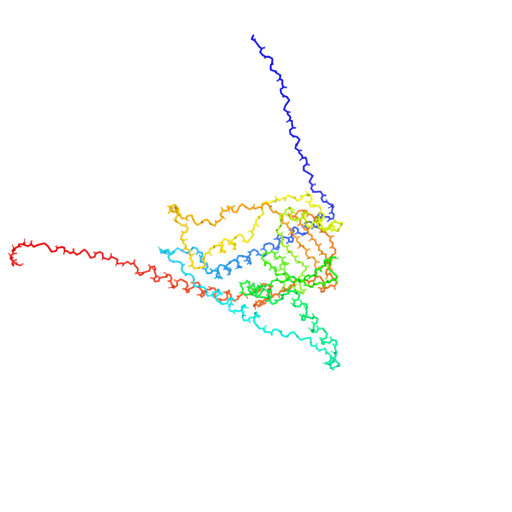1
ATOM 1176 O O . THR A 1 141 ? 9.981 0.479 -8.260 1.00 93.12 141 THR A O 1
ATOM 1179 N N . TYR A 1 142 ? 7.910 -0.223 -7.751 1.00 93.56 142 TYR A N 1
ATOM 1180 C CA . TYR A 1 142 ? 8.226 -0.693 -6.395 1.00 93.56 142 TYR A CA 1
ATOM 1181 C C . TYR A 1 142 ? 8.274 -2.215 -6.248 1.00 93.56 142 TYR A C 1
ATOM 1183 O O . TYR A 1 142 ? 8.696 -2.694 -5.200 1.00 93.56 142 TYR A O 1
ATOM 1191 N N . GLY A 1 143 ? 7.852 -2.953 -7.272 1.00 93.44 143 GLY A N 1
ATOM 1192 C CA . GLY A 1 143 ? 7.686 -4.406 -7.273 1.00 93.44 143 GLY A CA 1
ATOM 1193 C C . GLY A 1 143 ? 6.241 -4.840 -7.074 1.00 93.44 143 GLY A C 1
ATOM 1194 O O . GLY A 1 143 ? 5.786 -5.757 -7.750 1.00 93.44 143 GLY A O 1
ATOM 1195 N N . ASN A 1 144 ? 5.485 -4.131 -6.231 1.00 94.81 144 ASN A N 1
ATOM 1196 C CA . ASN A 1 144 ? 4.085 -4.448 -5.955 1.00 94.81 144 ASN A CA 1
ATOM 1197 C C . ASN A 1 144 ? 3.180 -3.224 -6.122 1.00 94.81 144 ASN A C 1
ATOM 1199 O O . ASN A 1 144 ? 3.571 -2.063 -5.963 1.00 94.81 144 ASN A O 1
ATOM 1203 N N . GLY A 1 145 ? 1.919 -3.490 -6.418 1.00 93.88 145 GLY A N 1
ATOM 1204 C CA . GLY A 1 145 ? 0.830 -2.546 -6.271 1.00 93.88 145 GLY A CA 1
ATOM 1205 C C . GLY A 1 145 ? -0.269 -3.196 -5.450 1.00 93.88 145 GLY A C 1
ATOM 1206 O O . GLY A 1 145 ? -0.744 -4.261 -5.823 1.00 93.88 145 GLY A O 1
ATOM 1207 N N . ILE A 1 146 ? -0.712 -2.554 -4.371 1.00 95.00 146 ILE A N 1
ATOM 1208 C CA . ILE A 1 146 ? -1.779 -3.100 -3.524 1.00 95.00 146 ILE A CA 1
ATOM 1209 C C . ILE A 1 146 ? -3.081 -2.350 -3.806 1.00 95.00 146 ILE A C 1
ATOM 1211 O O . ILE A 1 146 ? -3.159 -1.126 -3.666 1.00 95.00 146 ILE A O 1
ATOM 1215 N N . GLY A 1 147 ? -4.105 -3.089 -4.222 1.00 93.31 147 GLY A N 1
ATOM 1216 C CA . GLY A 1 147 ? -5.478 -2.613 -4.339 1.00 93.31 147 GLY A CA 1
ATOM 1217 C C . GLY A 1 147 ? -6.304 -3.063 -3.139 1.00 93.31 147 GLY A C 1
ATOM 1218 O O . GLY A 1 147 ? -6.103 -4.152 -2.628 1.00 93.31 147 GLY A O 1
ATOM 1219 N N . MET A 1 148 ? -7.240 -2.243 -2.681 1.00 92.19 148 MET A N 1
ATOM 1220 C CA . MET A 1 148 ? -8.235 -2.612 -1.677 1.00 92.19 148 MET A CA 1
ATOM 1221 C C . MET A 1 148 ? -9.618 -2.494 -2.310 1.00 92.19 148 MET A C 1
ATOM 1223 O O . MET A 1 148 ? -9.999 -1.401 -2.737 1.00 92.19 148 MET A O 1
ATOM 1227 N N . LEU A 1 149 ? -10.343 -3.606 -2.401 1.00 90.12 149 LEU A N 1
ATOM 1228 C CA . LEU A 1 149 ? -11.677 -3.677 -2.985 1.00 90.12 149 LEU A CA 1
ATOM 1229 C C . LEU A 1 149 ? -12.732 -3.690 -1.875 1.00 90.12 149 LEU A C 1
ATOM 1231 O O . LEU A 1 149 ? -12.876 -4.660 -1.143 1.00 90.12 149 LEU A O 1
ATOM 1235 N N . THR A 1 150 ? -13.469 -2.597 -1.751 1.00 87.50 150 THR A N 1
ATOM 1236 C CA . THR A 1 150 ? -14.522 -2.403 -0.744 1.00 87.50 150 THR A CA 1
ATOM 1237 C C . THR A 1 150 ? -15.869 -2.183 -1.414 1.00 87.50 150 THR A C 1
ATOM 1239 O O . THR A 1 150 ? -15.909 -1.903 -2.607 1.00 87.50 150 THR A O 1
ATOM 1242 N N . TRP A 1 151 ? -16.955 -2.235 -0.651 1.00 83.94 151 TRP A N 1
ATOM 1243 C CA . TRP A 1 151 ? -18.290 -1.869 -1.127 1.00 83.94 151 TRP A CA 1
ATOM 1244 C C . TRP A 1 151 ? -18.695 -0.518 -0.539 1.00 83.94 151 TRP A C 1
ATOM 1246 O O . TRP A 1 151 ? -18.466 -0.260 0.646 1.00 83.94 151 TRP A O 1
ATOM 1256 N N . LEU A 1 152 ? -19.233 0.365 -1.379 1.00 74.75 152 LEU A N 1
ATOM 1257 C CA . LEU A 1 152 ? -19.825 1.619 -0.932 1.00 74.75 152 LEU A CA 1
ATOM 1258 C C . LEU A 1 152 ? -21.249 1.326 -0.475 1.00 74.75 152 LEU A C 1
ATOM 1260 O O . LEU A 1 152 ? -22.120 1.067 -1.291 1.00 74.75 152 LEU A O 1
ATOM 1264 N N . THR A 1 153 ? -21.453 1.376 0.834 1.00 62.66 153 THR A N 1
ATOM 1265 C CA . THR A 1 153 ? -22.769 1.306 1.467 1.00 62.66 153 THR A CA 1
ATOM 1266 C C . THR A 1 153 ? -23.202 2.733 1.775 1.00 62.66 153 THR A C 1
ATOM 1268 O O . THR A 1 153 ? -23.040 3.227 2.889 1.00 62.66 153 THR A O 1
ATOM 1271 N N . ASP A 1 154 ? -23.631 3.462 0.747 1.00 58.22 154 ASP A N 1
ATOM 1272 C CA . ASP A 1 154 ? -24.233 4.777 0.950 1.00 58.22 154 ASP A CA 1
ATOM 1273 C C . ASP A 1 154 ? -25.736 4.568 1.138 1.00 58.22 154 ASP A C 1
ATOM 1275 O O . ASP A 1 154 ? -26.433 4.237 0.187 1.00 58.22 154 ASP A O 1
ATOM 1279 N N . GLU A 1 155 ? -26.248 4.740 2.360 1.00 56.66 155 GLU A N 1
ATOM 1280 C CA . GLU A 1 155 ? -27.681 4.569 2.667 1.00 56.66 155 GLU A CA 1
ATOM 1281 C C . GLU A 1 155 ? -28.584 5.497 1.827 1.00 56.66 155 GLU A C 1
ATOM 1283 O O . GLU A 1 155 ? -29.791 5.281 1.738 1.00 56.66 155 GLU A O 1
ATOM 1288 N N . SER A 1 156 ? -28.011 6.535 1.202 1.00 57.28 156 SER A N 1
ATOM 1289 C CA . SER A 1 156 ? -28.719 7.473 0.326 1.00 57.28 156 SER A CA 1
ATOM 1290 C C . SER A 1 156 ? -28.826 7.028 -1.140 1.00 57.28 156 SER A C 1
ATOM 1292 O O . SER A 1 156 ? -29.575 7.638 -1.909 1.00 57.28 156 SER A O 1
ATOM 1294 N N . ILE A 1 157 ? -28.098 5.981 -1.539 1.00 54.97 157 ILE A N 1
ATOM 1295 C CA . ILE A 1 157 ? -28.074 5.441 -2.899 1.00 54.97 157 ILE A CA 1
ATOM 1296 C C . ILE A 1 157 ? -28.507 3.973 -2.812 1.00 54.97 157 ILE A C 1
ATOM 1298 O O . ILE A 1 157 ? -27.824 3.162 -2.205 1.00 54.97 157 ILE A O 1
ATOM 1302 N N . ASP A 1 158 ? -29.615 3.610 -3.465 1.00 46.97 158 ASP A N 1
ATOM 1303 C CA . ASP A 1 158 ? -30.177 2.239 -3.529 1.00 46.97 158 ASP A CA 1
ATOM 1304 C C . ASP A 1 158 ? -29.244 1.188 -4.196 1.00 46.97 158 ASP A C 1
ATOM 1306 O O . ASP A 1 158 ? -29.678 0.094 -4.572 1.00 46.97 158 ASP A O 1
ATOM 1310 N N . HIS A 1 159 ? -27.967 1.507 -4.423 1.00 53.69 159 HIS A N 1
ATOM 1311 C CA . HIS A 1 159 ? -27.012 0.677 -5.150 1.00 53.69 159 HIS A CA 1
ATOM 1312 C C . HIS A 1 159 ? -25.744 0.438 -4.321 1.00 53.69 159 HIS A C 1
ATOM 1314 O O . HIS A 1 159 ? -24.991 1.367 -4.030 1.00 53.69 159 HIS A O 1
ATOM 1320 N N . ASP A 1 160 ? -25.509 -0.835 -3.989 1.00 68.44 160 ASP A N 1
ATOM 1321 C CA . ASP A 1 160 ? -24.242 -1.339 -3.460 1.00 68.44 160 ASP A CA 1
ATOM 1322 C C . ASP A 1 160 ? -23.212 -1.383 -4.596 1.00 68.44 160 ASP A C 1
ATOM 1324 O O . ASP A 1 160 ? -23.160 -2.337 -5.373 1.00 68.44 160 ASP A O 1
ATOM 1328 N N . ASP A 1 161 ? -22.388 -0.342 -4.702 1.00 81.50 161 ASP A N 1
ATOM 1329 C CA . ASP A 1 161 ? -21.385 -0.228 -5.762 1.00 81.50 161 ASP A CA 1
ATOM 1330 C C . ASP A 1 161 ? -19.994 -0.684 -5.276 1.00 81.50 161 ASP A C 1
ATOM 1332 O O . ASP A 1 161 ? -19.516 -0.245 -4.217 1.00 81.50 161 ASP A O 1
ATOM 1336 N N . PRO A 1 162 ? -19.264 -1.510 -6.052 1.00 86.88 162 PRO A N 1
ATOM 1337 C CA . PRO A 1 162 ? -17.908 -1.889 -5.696 1.00 86.88 162 PRO A CA 1
ATOM 1338 C C . PRO A 1 162 ? -16.931 -0.723 -5.906 1.00 86.88 162 PRO A C 1
ATOM 1340 O O . PRO A 1 162 ? -16.996 0.056 -6.862 1.00 86.88 162 PRO A O 1
ATOM 1343 N N . PHE A 1 163 ? -15.946 -0.618 -5.018 1.00 87.69 163 PHE A N 1
ATOM 1344 C CA . PHE A 1 163 ? -14.988 0.478 -4.985 1.00 87.69 163 PHE A CA 1
ATOM 1345 C C . PHE A 1 163 ? -13.557 -0.004 -4.751 1.00 87.69 163 PHE A C 1
ATOM 1347 O O . PHE A 1 163 ? -13.199 -0.493 -3.684 1.00 87.69 163 PHE A O 1
ATOM 1354 N N . LEU A 1 164 ? -12.694 0.213 -5.747 1.00 90.44 164 LEU A N 1
ATOM 1355 C CA . LEU A 1 164 ? -11.259 -0.063 -5.643 1.00 90.44 164 LEU A CA 1
ATOM 1356 C C . LEU A 1 164 ? -10.479 1.167 -5.163 1.00 90.44 164 LEU A C 1
ATOM 1358 O O . LEU A 1 164 ? -10.468 2.199 -5.841 1.00 90.44 164 LEU A O 1
ATOM 1362 N N . THR A 1 165 ? -9.738 1.041 -4.070 1.00 91.19 165 THR A N 1
ATOM 1363 C CA . THR A 1 165 ? -8.741 2.024 -3.631 1.00 91.19 165 THR A CA 1
ATOM 1364 C C . THR A 1 165 ? -7.345 1.480 -3.883 1.00 91.19 165 THR A C 1
ATOM 1366 O O . THR A 1 165 ? -7.002 0.419 -3.386 1.00 91.19 165 THR A O 1
ATOM 1369 N N . ILE A 1 166 ? -6.509 2.208 -4.624 1.00 92.06 166 ILE A N 1
ATOM 1370 C CA . ILE A 1 166 ? -5.090 1.843 -4.748 1.00 92.06 166 ILE A CA 1
ATOM 1371 C C . ILE A 1 166 ? -4.365 2.380 -3.524 1.00 92.06 166 ILE A C 1
ATOM 1373 O O . ILE A 1 166 ? -4.289 3.601 -3.335 1.00 92.06 166 ILE A O 1
ATOM 1377 N N . CYS A 1 167 ? -3.867 1.458 -2.712 1.00 91.31 167 CYS A N 1
ATOM 1378 C CA . CYS A 1 167 ? -3.159 1.734 -1.479 1.00 91.31 167 CYS A CA 1
ATOM 1379 C C . CYS A 1 167 ? -1.696 2.083 -1.763 1.00 91.31 167 CYS A C 1
ATOM 1381 O O . CYS A 1 167 ? -1.088 1.623 -2.728 1.00 91.31 167 CYS A O 1
ATOM 1383 N N . ASP A 1 168 ? -1.141 2.940 -0.914 1.00 89.38 168 ASP A N 1
ATOM 1384 C CA . ASP A 1 168 ? 0.274 3.285 -0.939 1.00 89.38 168 ASP A CA 1
ATOM 1385 C C . ASP A 1 168 ? 1.047 2.223 -0.149 1.00 89.38 168 ASP A C 1
ATOM 1387 O O . ASP A 1 168 ? 0.694 1.955 0.998 1.00 89.38 168 ASP A O 1
ATOM 1391 N N . LEU A 1 169 ? 2.088 1.624 -0.733 1.00 90.00 169 LEU A N 1
ATOM 1392 C CA . LEU A 1 169 ? 2.797 0.489 -0.121 1.00 90.00 169 LEU A CA 1
ATOM 1393 C C . LEU A 1 169 ? 3.420 0.845 1.234 1.00 90.00 169 LEU A C 1
ATOM 1395 O O . LEU A 1 169 ? 3.519 0.002 2.115 1.00 90.00 169 LEU A O 1
ATOM 1399 N N . TRP A 1 170 ? 3.802 2.109 1.424 1.00 90.25 170 TRP A N 1
ATOM 1400 C CA . TRP A 1 170 ? 4.401 2.601 2.665 1.00 90.25 170 TRP A CA 1
ATOM 1401 C C . TRP A 1 170 ? 3.449 2.524 3.854 1.00 90.25 170 TRP A C 1
ATOM 1403 O O . TRP A 1 170 ? 3.914 2.423 4.990 1.00 90.25 170 TRP A O 1
ATOM 1413 N N . ASP A 1 171 ? 2.145 2.577 3.586 1.00 90.38 171 ASP A N 1
ATOM 1414 C CA . ASP A 1 171 ? 1.095 2.569 4.600 1.00 90.38 171 ASP A CA 1
ATOM 1415 C C . ASP A 1 171 ? 0.516 1.173 4.834 1.00 90.38 171 ASP A C 1
ATOM 1417 O O . ASP A 1 171 ? -0.352 1.023 5.690 1.00 90.38 171 ASP A O 1
ATOM 1421 N N . ILE A 1 172 ? 0.961 0.161 4.087 1.00 93.50 172 ILE A N 1
ATOM 1422 C CA . ILE A 1 172 ? 0.508 -1.220 4.238 1.00 93.50 172 ILE A CA 1
ATOM 1423 C C . ILE A 1 172 ? 1.613 -2.024 4.915 1.00 93.50 172 ILE A C 1
ATOM 1425 O O . ILE A 1 172 ? 2.720 -2.146 4.399 1.00 93.50 172 ILE A O 1
ATOM 1429 N N . LEU A 1 173 ? 1.302 -2.562 6.089 1.00 94.12 173 LEU A N 1
ATOM 1430 C CA . LEU A 1 173 ? 2.200 -3.361 6.904 1.00 94.12 173 LEU A CA 1
ATOM 1431 C C . LEU A 1 173 ? 1.584 -4.761 7.079 1.00 94.12 173 LEU A C 1
ATOM 1433 O O . LEU A 1 173 ? 0.770 -4.966 7.985 1.00 94.12 173 LEU A O 1
ATOM 1437 N N . PRO A 1 174 ? 1.912 -5.711 6.189 1.00 93.81 174 PRO A N 1
ATOM 1438 C CA . PRO A 1 174 ? 1.502 -7.103 6.332 1.00 93.81 174 PRO A CA 1
ATOM 1439 C C . PRO A 1 174 ? 2.313 -7.802 7.432 1.00 93.81 174 PRO A C 1
ATOM 1441 O O . PRO A 1 174 ? 3.346 -7.293 7.884 1.00 93.81 174 PRO A O 1
ATOM 1444 N N . ALA A 1 175 ? 1.863 -8.986 7.849 1.00 93.12 175 ALA A N 1
ATOM 1445 C CA . ALA A 1 175 ? 2.663 -9.843 8.713 1.00 93.12 175 ALA A CA 1
ATOM 1446 C C . ALA A 1 175 ? 3.974 -10.256 8.008 1.00 93.12 175 ALA A C 1
ATOM 1448 O O . ALA A 1 175 ? 3.925 -10.606 6.826 1.00 93.12 175 ALA A O 1
ATOM 1449 N N . PRO A 1 176 ? 5.135 -10.249 8.691 1.00 91.38 176 PRO A N 1
ATOM 1450 C CA . PRO A 1 176 ? 6.424 -10.557 8.065 1.00 91.38 176 PRO A CA 1
ATOM 1451 C C . PRO A 1 176 ? 6.540 -11.955 7.450 1.00 91.38 176 PRO A C 1
ATOM 1453 O O . PRO A 1 176 ? 7.367 -12.149 6.569 1.00 91.38 176 PRO A O 1
ATOM 1456 N N . GLU A 1 177 ? 5.758 -12.925 7.928 1.00 89.38 177 GLU A N 1
ATOM 1457 C CA . GLU A 1 177 ? 5.757 -14.304 7.415 1.00 89.38 177 GLU A CA 1
ATOM 1458 C C . GLU A 1 177 ? 4.913 -14.493 6.151 1.00 89.38 177 GLU A C 1
ATOM 1460 O O . GLU A 1 177 ? 4.800 -15.606 5.652 1.00 89.38 177 GLU A O 1
ATOM 1465 N N . THR A 1 178 ? 4.275 -13.432 5.662 1.00 90.38 178 THR A N 1
ATOM 1466 C CA . THR A 1 178 ? 3.385 -13.515 4.504 1.00 90.38 178 THR A CA 1
ATOM 1467 C C . THR A 1 178 ? 4.203 -13.726 3.232 1.00 90.38 178 THR A C 1
ATOM 1469 O O . THR A 1 178 ? 5.084 -12.918 2.939 1.00 90.38 178 THR A O 1
ATOM 1472 N N . GLU A 1 179 ? 3.865 -14.757 2.459 1.00 90.00 179 GLU A N 1
ATOM 1473 C CA . GLU A 1 179 ? 4.322 -14.940 1.073 1.00 90.00 179 GLU A CA 1
ATOM 1474 C C . GLU A 1 179 ? 3.231 -14.469 0.107 1.00 90.00 179 GLU A C 1
ATOM 1476 O O . GLU A 1 179 ? 3.463 -13.575 -0.705 1.00 90.00 179 GLU A O 1
ATOM 1481 N N . ASP A 1 180 ? 2.005 -14.974 0.279 1.00 88.69 180 ASP A N 1
ATOM 1482 C CA . ASP A 1 180 ? 0.831 -14.514 -0.458 1.00 88.69 180 ASP A CA 1
ATOM 1483 C C . ASP A 1 180 ? -0.093 -13.661 0.425 1.00 88.69 180 ASP A C 1
ATOM 1485 O O . ASP A 1 180 ? -0.588 -14.080 1.479 1.00 88.69 180 ASP A O 1
ATOM 1489 N N . LEU A 1 181 ? -0.356 -12.435 -0.029 1.00 89.94 181 LEU A N 1
ATOM 1490 C CA . LEU A 1 181 ? -1.271 -11.519 0.638 1.00 89.94 181 LEU A CA 1
ATOM 1491 C C . LEU A 1 181 ? -2.715 -12.041 0.647 1.00 89.94 181 LEU A C 1
ATOM 1493 O O . LEU A 1 181 ? -3.459 -11.796 1.602 1.00 89.94 181 LEU A O 1
ATOM 1497 N N . GLU A 1 182 ? -3.110 -12.735 -0.416 1.00 88.38 182 GLU A N 1
ATOM 1498 C CA . GLU A 1 182 ? -4.479 -13.169 -0.675 1.00 88.38 182 GLU A CA 1
ATOM 1499 C C . GLU A 1 182 ? -4.804 -14.497 0.012 1.00 88.38 182 GLU A C 1
ATOM 1501 O O . GLU A 1 182 ? -5.959 -14.709 0.368 1.00 88.38 182 GLU A O 1
ATOM 1506 N N . GLU A 1 183 ? -3.814 -15.339 0.313 1.00 85.38 183 GLU A N 1
ATOM 1507 C CA . GLU A 1 183 ? -4.048 -16.665 0.908 1.00 85.38 183 GLU A CA 1
ATOM 1508 C C . GLU A 1 183 ? -3.439 -16.819 2.311 1.00 85.38 183 GLU A C 1
ATOM 1510 O O . GLU A 1 183 ? -4.142 -17.214 3.247 1.00 85.38 183 GLU A O 1
ATOM 1515 N N . ASP A 1 184 ? -2.193 -16.382 2.514 1.00 87.06 184 ASP A N 1
ATOM 1516 C CA . ASP A 1 184 ? -1.392 -16.764 3.690 1.00 87.06 184 ASP A CA 1
ATOM 1517 C C . ASP A 1 184 ? -1.231 -15.657 4.735 1.00 87.06 184 ASP A C 1
ATOM 1519 O O . ASP A 1 184 ? -0.781 -15.906 5.850 1.00 87.06 184 ASP A O 1
ATOM 1523 N N . CYS A 1 185 ? -1.642 -14.425 4.424 1.00 90.12 185 CYS A N 1
ATOM 1524 C CA . CYS A 1 185 ? -1.563 -13.314 5.374 1.00 90.12 185 CYS A CA 1
ATOM 1525 C C . CYS A 1 185 ? -2.477 -13.545 6.605 1.00 90.12 185 CYS A C 1
ATOM 1527 O O . CYS A 1 185 ? -3.699 -13.633 6.427 1.00 90.12 185 CYS A O 1
ATOM 1529 N N . PRO A 1 186 ? -1.944 -13.614 7.845 1.00 91.62 186 PRO A N 1
ATOM 1530 C CA . PRO A 1 186 ? -2.753 -13.772 9.059 1.00 91.62 186 PRO A CA 1
ATOM 1531 C C . PRO A 1 186 ? -3.370 -12.446 9.521 1.00 91.62 186 PRO A C 1
ATOM 1533 O O . PRO A 1 186 ? -4.495 -12.391 10.018 1.00 91.62 186 PRO A O 1
ATOM 1536 N N . TRP A 1 187 ? -2.641 -11.345 9.342 1.00 93.38 187 TRP A N 1
ATOM 1537 C CA . TRP A 1 187 ? -3.099 -10.006 9.681 1.00 93.38 187 TRP A CA 1
ATOM 1538 C C . TRP A 1 187 ? -2.416 -8.955 8.813 1.00 93.38 187 TRP A C 1
ATOM 1540 O O . TRP A 1 187 ? -1.252 -9.089 8.433 1.00 93.38 187 TRP A O 1
ATOM 1550 N N . LEU A 1 188 ? -3.135 -7.867 8.551 1.00 94.19 188 LEU A N 1
ATOM 1551 C CA . LEU A 1 188 ? -2.632 -6.719 7.809 1.00 94.19 188 LEU A CA 1
ATOM 1552 C C . LEU A 1 188 ? -2.977 -5.426 8.528 1.00 94.19 188 LEU A C 1
ATOM 1554 O O . LEU A 1 188 ? -4.092 -5.225 9.004 1.00 94.19 188 LEU A O 1
ATOM 1558 N N . ILE A 1 189 ? -2.014 -4.517 8.562 1.00 94.50 189 ILE A N 1
ATOM 1559 C CA . ILE A 1 189 ? -2.161 -3.208 9.174 1.00 94.50 189 ILE A CA 1
ATOM 1560 C C . ILE A 1 189 ? -2.101 -2.150 8.078 1.00 94.50 189 ILE A C 1
ATOM 1562 O O . ILE A 1 189 ? -1.160 -2.101 7.288 1.00 94.50 189 ILE A O 1
ATOM 1566 N N . ARG A 1 190 ? -3.088 -1.262 8.055 1.00 93.94 190 ARG A N 1
ATOM 1567 C CA . ARG A 1 190 ? -3.136 -0.108 7.167 1.00 93.94 190 ARG A CA 1
ATOM 1568 C C . ARG A 1 190 ? -3.070 1.175 7.983 1.00 93.94 190 ARG A C 1
ATOM 1570 O O . ARG A 1 190 ? -3.924 1.440 8.826 1.00 93.94 190 ARG A O 1
ATOM 1577 N N . ARG A 1 191 ? -2.061 1.994 7.703 1.00 91.56 191 ARG A N 1
ATOM 1578 C CA . ARG A 1 191 ? -1.873 3.313 8.306 1.00 91.56 191 ARG A CA 1
ATOM 1579 C C . ARG A 1 191 ? -2.650 4.365 7.520 1.00 91.56 191 ARG A C 1
ATOM 1581 O O . ARG A 1 191 ? -2.581 4.425 6.295 1.00 91.56 191 ARG A O 1
ATOM 1588 N N . ILE A 1 192 ? -3.373 5.225 8.222 1.00 88.56 192 ILE A N 1
ATOM 1589 C CA . ILE A 1 192 ? -4.095 6.354 7.642 1.00 88.56 192 ILE A CA 1
ATOM 1590 C C . ILE A 1 192 ? -3.807 7.589 8.488 1.00 88.56 192 ILE A C 1
ATOM 1592 O O . ILE A 1 192 ? -4.004 7.591 9.698 1.00 88.56 192 ILE A O 1
ATOM 1596 N N . LEU A 1 193 ? -3.367 8.662 7.837 1.00 86.06 193 LEU A N 1
ATOM 1597 C CA . LEU A 1 193 ? -3.168 9.959 8.473 1.00 86.06 193 LEU A CA 1
ATOM 1598 C C . LEU A 1 193 ? -4.402 10.833 8.227 1.00 86.06 193 LEU A C 1
ATOM 1600 O O . LEU A 1 193 ? -4.775 11.080 7.076 1.00 86.06 193 LEU A O 1
ATOM 1604 N N . LYS A 1 194 ? -5.061 11.285 9.299 1.00 84.50 194 LYS A N 1
ATOM 1605 C CA . LYS A 1 194 ? -6.200 12.216 9.222 1.00 84.50 194 LYS A CA 1
ATOM 1606 C C . LYS A 1 194 ? -6.061 13.326 10.260 1.00 84.50 194 LYS A C 1
ATOM 1608 O O . LYS A 1 194 ? -5.498 13.127 11.332 1.00 84.50 194 LYS A O 1
ATOM 1613 N N . SER A 1 195 ? -6.605 14.501 9.954 1.00 84.12 195 SER A N 1
ATOM 1614 C CA . SER A 1 195 ? -6.795 15.551 10.956 1.00 84.12 195 SER A CA 1
ATOM 1615 C C . SER A 1 195 ? -7.972 15.210 11.872 1.00 84.12 195 SER A C 1
ATOM 1617 O O . SER A 1 195 ? -8.922 14.540 11.452 1.00 84.12 195 SER A O 1
ATOM 1619 N N . LYS A 1 196 ? -7.928 15.698 13.117 1.00 80.94 196 LYS A N 1
ATOM 1620 C CA . LYS A 1 196 ? -9.004 15.495 14.099 1.00 80.94 196 LYS A CA 1
ATOM 1621 C C . LYS A 1 196 ? -10.346 16.010 13.580 1.00 80.94 196 LYS A C 1
ATOM 1623 O O . LYS A 1 196 ? -11.317 15.262 13.559 1.00 80.94 196 LYS A O 1
ATOM 1628 N N . ASP A 1 197 ? -10.354 17.216 13.020 1.00 81.69 197 ASP A N 1
ATOM 1629 C CA . ASP A 1 197 ? -11.543 17.835 12.432 1.00 81.69 197 ASP A CA 1
ATOM 1630 C C . ASP A 1 197 ? -12.189 16.974 11.346 1.00 81.69 197 ASP A C 1
ATOM 1632 O O . ASP A 1 197 ? -13.409 16.952 11.209 1.00 81.69 197 ASP A O 1
ATOM 1636 N N . LYS A 1 198 ? -11.381 16.276 10.539 1.00 82.06 198 LYS A N 1
ATOM 1637 C CA . LYS A 1 198 ? -11.902 15.413 9.480 1.00 82.06 198 LYS A CA 1
ATOM 1638 C C . LYS A 1 198 ? -12.586 14.181 10.063 1.00 82.06 198 LYS A C 1
ATOM 1640 O O . LYS A 1 198 ? -13.657 13.827 9.587 1.00 82.06 198 LYS A O 1
ATOM 1645 N N . ILE A 1 199 ? -11.995 13.570 11.090 1.00 82.06 199 ILE A N 1
ATOM 1646 C CA . ILE A 1 199 ? -12.594 12.430 11.795 1.00 82.06 199 ILE A CA 1
ATOM 1647 C C . ILE A 1 199 ? -13.920 12.862 12.427 1.00 82.06 199 ILE A C 1
ATOM 1649 O O . ILE A 1 199 ? -14.938 12.223 12.203 1.00 82.06 199 ILE A O 1
ATOM 1653 N N . GLU A 1 200 ? -13.942 13.995 13.131 1.00 83.00 200 GLU A N 1
ATOM 1654 C CA . GLU A 1 200 ? -15.166 14.504 13.757 1.00 83.00 200 GLU A CA 1
ATOM 1655 C C . GLU A 1 200 ? -16.256 14.858 12.736 1.00 83.00 200 GLU A C 1
ATOM 1657 O O . GLU A 1 200 ? -17.436 14.641 13.000 1.00 83.00 200 GLU A O 1
ATOM 1662 N N . ARG A 1 201 ? -15.895 15.388 11.559 1.00 82.75 201 ARG A N 1
ATOM 1663 C CA . ARG A 1 201 ? -16.857 15.634 10.469 1.00 82.75 201 ARG A CA 1
ATOM 1664 C C . ARG A 1 201 ? -17.410 14.339 9.883 1.00 82.75 201 ARG A C 1
ATOM 1666 O O . ARG A 1 201 ? -18.605 14.278 9.624 1.00 82.75 201 ARG A O 1
ATOM 1673 N N . GLU A 1 202 ? -16.559 13.338 9.662 1.00 80.69 202 GLU A N 1
ATOM 1674 C CA . GLU A 1 202 ? -16.977 12.025 9.157 1.00 80.69 202 GLU A CA 1
ATOM 1675 C C . GLU A 1 202 ? -17.911 11.324 10.157 1.00 80.69 202 GLU A C 1
ATOM 1677 O O . GLU A 1 202 ? -18.944 10.804 9.750 1.00 80.69 202 GLU A O 1
ATOM 1682 N N . GLU A 1 203 ? -17.614 11.380 11.458 1.00 79.31 203 GLU A N 1
ATOM 1683 C CA . GLU A 1 203 ? -18.496 10.829 12.497 1.00 79.31 203 GLU A CA 1
ATOM 1684 C C . GLU A 1 203 ? -19.814 11.610 12.608 1.00 79.31 203 GLU A C 1
ATOM 1686 O O . GLU A 1 203 ? -20.879 11.007 12.675 1.00 79.31 203 GLU A O 1
ATOM 1691 N N . LYS A 1 204 ? -19.786 12.949 12.529 1.00 78.62 204 LYS A N 1
ATOM 1692 C CA . LYS A 1 204 ? -21.019 13.759 12.496 1.00 78.62 204 LYS A CA 1
ATOM 1693 C C . LYS A 1 204 ? -21.885 13.458 11.275 1.00 78.62 204 LYS A C 1
ATOM 1695 O O . LYS A 1 204 ? -23.105 13.474 11.392 1.00 78.62 204 LYS A O 1
ATOM 1700 N N . ALA A 1 205 ? -21.272 13.190 10.121 1.00 77.75 205 ALA A N 1
ATOM 1701 C CA . ALA A 1 205 ? -21.994 12.816 8.908 1.00 77.75 205 ALA A CA 1
ATOM 1702 C C . ALA A 1 205 ? -22.675 11.443 9.030 1.00 77.75 205 ALA A C 1
ATOM 1704 O O . ALA A 1 205 ? -23.704 11.228 8.400 1.00 77.75 205 ALA A O 1
ATOM 1705 N N . ARG A 1 206 ? -22.129 10.539 9.854 1.00 75.06 206 ARG A N 1
ATOM 1706 C CA . ARG A 1 206 ? -22.698 9.208 10.128 1.00 75.06 206 ARG A CA 1
ATOM 1707 C C . ARG A 1 206 ? -23.840 9.222 11.149 1.00 75.06 206 ARG A C 1
ATOM 1709 O O . ARG A 1 206 ? -24.564 8.237 11.255 1.00 75.06 206 ARG A O 1
ATOM 1716 N N . GLY A 1 207 ? -24.021 10.321 11.883 1.00 72.38 207 GLY A N 1
ATOM 1717 C CA . GLY A 1 207 ? -25.128 10.487 12.824 1.00 72.38 207 GLY A CA 1
ATOM 1718 C C . GLY A 1 207 ? -25.110 9.445 13.945 1.00 72.38 207 GLY A C 1
ATOM 1719 O O . GLY A 1 207 ? -24.185 9.420 14.754 1.00 72.38 207 GLY A O 1
ATOM 1720 N N . GLU A 1 208 ? -26.148 8.608 14.007 1.00 64.31 208 GLU A N 1
ATOM 1721 C CA . GLU A 1 208 ? -26.332 7.588 15.053 1.00 64.31 208 GLU A CA 1
ATOM 1722 C C . GLU A 1 208 ? -25.430 6.352 14.863 1.00 64.31 208 GLU A C 1
ATOM 1724 O O . GLU A 1 208 ? -25.099 5.680 15.840 1.00 64.31 208 GLU A O 1
ATOM 1729 N N . ASN A 1 209 ? -24.942 6.099 13.642 1.00 70.56 209 ASN A N 1
ATOM 1730 C CA . ASN A 1 209 ? -24.033 4.994 13.318 1.00 70.56 209 ASN A CA 1
ATOM 1731 C C . ASN A 1 209 ? -22.559 5.394 13.527 1.00 70.56 209 ASN A C 1
ATOM 1733 O O . ASN A 1 209 ? -21.735 5.320 12.609 1.00 70.56 209 ASN A O 1
ATOM 1737 N N . ALA A 1 210 ? -22.222 5.856 14.736 1.00 72.75 210 ALA A N 1
ATOM 1738 C CA . ALA A 1 210 ? -20.851 6.220 15.091 1.00 72.75 210 ALA A CA 1
ATOM 1739 C C . ALA A 1 210 ? -19.917 5.002 14.965 1.00 72.75 210 ALA A C 1
ATOM 1741 O O . ALA A 1 210 ? -20.129 3.967 15.599 1.00 72.75 210 ALA A O 1
ATOM 1742 N N . LEU A 1 211 ? -18.872 5.129 14.145 1.00 77.94 211 LEU A N 1
ATOM 1743 C CA . LEU A 1 211 ? -17.936 4.042 13.849 1.00 77.94 211 LEU A CA 1
ATOM 1744 C C . LEU A 1 211 ? -16.803 3.986 14.874 1.00 77.94 211 LEU A C 1
ATOM 1746 O O . LEU A 1 211 ? -16.300 2.911 15.199 1.00 77.94 211 LEU A O 1
ATOM 1750 N N . TYR A 1 212 ? -16.363 5.155 15.343 1.00 81.25 212 TYR A N 1
ATOM 1751 C CA . TYR A 1 212 ? -15.215 5.271 16.230 1.00 81.25 212 TYR A CA 1
ATOM 1752 C C . TYR A 1 212 ? -15.641 5.621 17.652 1.00 81.25 212 TYR A C 1
ATOM 1754 O O . TYR A 1 212 ? -16.183 6.688 17.935 1.00 81.25 212 TYR A O 1
ATOM 1762 N N . LYS A 1 213 ? -15.299 4.733 18.578 1.00 80.62 213 LYS A N 1
ATOM 1763 C CA . LYS A 1 213 ? -15.322 4.970 20.019 1.00 80.62 213 LYS A CA 1
ATOM 1764 C C . LYS A 1 213 ? -14.088 5.796 20.407 1.00 80.62 213 LYS A C 1
ATOM 1766 O O . LYS A 1 213 ? -13.086 5.826 19.694 1.00 80.62 213 LYS A O 1
ATOM 1771 N N . ASN A 1 214 ? -14.143 6.477 21.551 1.00 79.75 214 ASN A N 1
ATOM 1772 C CA . ASN A 1 214 ? -12.968 7.090 22.192 1.00 79.75 214 ASN A CA 1
ATOM 1773 C C . ASN A 1 214 ? -12.243 8.204 21.398 1.00 79.75 214 ASN A C 1
ATOM 1775 O O . ASN A 1 214 ? -11.110 8.554 21.726 1.00 79.75 214 ASN A O 1
ATOM 1779 N N . VAL A 1 215 ? -12.899 8.836 20.414 1.00 77.81 215 VAL A N 1
ATOM 1780 C CA . VAL A 1 215 ? -12.326 9.944 19.611 1.00 77.81 215 VAL A CA 1
ATOM 1781 C C . VAL A 1 215 ? -11.880 11.129 20.483 1.00 77.81 215 VAL A C 1
ATOM 1783 O O . VAL A 1 215 ? -10.896 11.805 20.176 1.00 77.81 215 VAL A O 1
ATOM 1786 N N . ASN A 1 216 ? -12.557 11.349 21.613 1.00 77.50 216 ASN A N 1
ATOM 1787 C CA . ASN A 1 216 ? -12.273 12.446 22.542 1.00 77.50 216 ASN A CA 1
ATOM 1788 C C . ASN A 1 216 ? -10.863 12.367 23.150 1.00 77.50 216 ASN A C 1
ATOM 1790 O O . ASN A 1 216 ? -10.246 13.406 23.379 1.00 77.50 216 ASN A O 1
ATOM 1794 N N . PHE A 1 217 ? -10.331 11.155 23.332 1.00 77.00 217 PHE A N 1
ATOM 1795 C CA . PHE A 1 217 ? -9.006 10.916 23.912 1.00 77.00 217 PHE A CA 1
ATOM 1796 C C . PHE A 1 217 ? -7.862 11.084 22.903 1.00 77.00 217 PHE A C 1
ATOM 1798 O O . PHE A 1 217 ? -6.689 10.981 23.264 1.00 77.00 217 PHE A O 1
ATOM 1805 N N . LEU A 1 218 ? -8.175 11.337 21.629 1.00 78.06 218 LEU A N 1
ATOM 1806 C CA . LEU A 1 218 ? -7.162 11.518 20.599 1.00 78.06 218 LEU A CA 1
ATOM 1807 C C . LEU A 1 218 ? -6.590 12.930 20.650 1.00 78.06 218 LEU A C 1
ATOM 1809 O O . LEU A 1 218 ? -7.273 13.931 20.391 1.00 78.06 218 LEU A O 1
ATOM 1813 N N . GLU A 1 219 ? -5.293 12.986 20.921 1.00 74.88 219 GLU A N 1
ATOM 1814 C CA . GLU A 1 219 ? -4.491 14.187 20.760 1.00 74.88 219 GLU A CA 1
ATOM 1815 C C . GLU A 1 219 ? -3.781 14.158 19.410 1.00 74.88 219 GLU A C 1
ATOM 1817 O O . GLU A 1 219 ? -3.173 13.157 19.025 1.00 74.88 219 GLU A O 1
ATOM 1822 N N . ALA A 1 220 ? -3.849 15.268 18.680 1.00 78.00 220 ALA A N 1
ATOM 1823 C CA . ALA A 1 220 ? -3.094 15.419 17.449 1.00 78.00 220 ALA A CA 1
ATOM 1824 C C . ALA A 1 220 ? -1.601 15.528 17.806 1.00 78.00 220 ALA A C 1
ATOM 1826 O O . ALA A 1 220 ? -1.177 16.494 18.451 1.00 78.00 220 ALA A O 1
ATOM 1827 N N . LYS A 1 221 ? -0.815 14.520 17.418 1.00 77.62 221 LYS A N 1
ATOM 1828 C CA . LYS A 1 221 ? 0.629 14.459 17.671 1.00 77.62 221 LYS A CA 1
ATOM 1829 C C . LYS A 1 221 ? 1.381 14.876 16.401 1.00 77.62 221 LYS A C 1
ATOM 1831 O O . LYS A 1 221 ? 0.850 14.816 15.292 1.00 77.62 221 LYS A O 1
ATOM 1836 N N . GLN A 1 222 ? 2.620 15.338 16.558 1.00 73.06 222 GLN A N 1
ATOM 1837 C CA . GLN A 1 222 ? 3.516 15.485 15.413 1.00 73.06 222 GLN A CA 1
ATOM 1838 C C . GLN A 1 222 ? 3.999 14.087 15.039 1.00 73.06 222 GLN A C 1
ATOM 1840 O O . GLN A 1 222 ? 4.709 13.440 15.806 1.00 73.06 222 GLN A O 1
ATOM 1845 N N . VAL A 1 223 ? 3.548 13.613 13.888 1.00 75.62 223 VAL A N 1
ATOM 1846 C CA . VAL A 1 223 ? 3.765 12.246 13.431 1.00 75.62 223 VAL A CA 1
ATOM 1847 C C . VAL A 1 223 ? 4.882 12.223 12.391 1.00 75.62 223 VAL A C 1
ATOM 1849 O O . VAL A 1 223 ? 4.952 13.097 11.528 1.00 75.62 223 VAL A O 1
ATOM 1852 N N . GLU A 1 224 ? 5.752 11.214 12.456 1.00 76.62 224 GLU A N 1
ATOM 1853 C CA . GLU A 1 224 ? 6.773 10.997 11.433 1.00 76.62 224 GLU A CA 1
ATOM 1854 C C . GLU A 1 224 ? 6.126 10.530 10.122 1.00 76.62 224 GLU A C 1
ATOM 1856 O O . GLU A 1 224 ? 5.600 9.418 10.015 1.00 76.62 224 GLU A O 1
ATOM 1861 N N . ASP A 1 225 ? 6.166 11.380 9.100 1.00 78.50 225 ASP A N 1
ATOM 1862 C CA . ASP A 1 225 ? 5.709 11.011 7.766 1.00 78.50 225 ASP A CA 1
ATOM 1863 C C . ASP A 1 225 ? 6.814 10.270 7.003 1.00 78.50 225 ASP A C 1
ATOM 1865 O O . ASP A 1 225 ? 7.790 10.860 6.533 1.00 78.50 225 ASP A O 1
ATOM 1869 N N . TRP A 1 226 ? 6.623 8.963 6.816 1.00 79.44 226 TRP A N 1
ATOM 1870 C CA . TRP A 1 226 ? 7.545 8.103 6.068 1.00 79.44 226 TRP A CA 1
ATOM 1871 C C . TRP A 1 226 ? 7.649 8.472 4.583 1.00 79.44 226 TRP A C 1
ATOM 1873 O O . TRP A 1 226 ? 8.544 8.000 3.884 1.00 79.44 226 TRP A O 1
ATOM 1883 N N . LYS A 1 227 ? 6.729 9.297 4.076 1.00 81.31 227 LYS A N 1
ATOM 1884 C CA . LYS A 1 227 ? 6.671 9.727 2.675 1.00 81.31 227 LYS A CA 1
ATOM 1885 C C . LYS A 1 227 ? 7.305 11.092 2.457 1.00 81.31 227 LYS A C 1
ATOM 1887 O O . LYS A 1 227 ? 7.390 11.531 1.309 1.00 81.31 227 LYS A O 1
ATOM 1892 N N . LYS A 1 228 ? 7.786 11.747 3.516 1.00 82.88 228 LYS A N 1
ATOM 1893 C CA . LYS A 1 228 ? 8.376 13.086 3.450 1.00 82.88 228 LYS A CA 1
ATOM 1894 C C . LYS A 1 228 ? 9.455 13.190 2.371 1.00 82.88 228 LYS A C 1
ATOM 1896 O O . LYS A 1 228 ? 9.355 14.035 1.483 1.00 82.88 228 LYS A O 1
ATOM 1901 N N . GLU A 1 229 ? 10.419 12.269 2.364 1.00 77.50 229 GLU A N 1
ATOM 1902 C CA . GLU A 1 229 ? 11.481 12.250 1.348 1.00 77.50 229 GLU A CA 1
ATOM 1903 C C . GLU A 1 229 ? 10.935 12.072 -0.077 1.00 77.50 229 GLU A C 1
ATOM 1905 O O . GLU A 1 229 ? 11.442 12.668 -1.029 1.00 77.50 229 GLU A O 1
ATOM 1910 N N . ARG A 1 230 ? 9.858 11.296 -0.246 1.00 81.38 230 ARG A N 1
ATOM 1911 C CA . ARG A 1 230 ? 9.196 11.119 -1.545 1.00 81.38 230 ARG A CA 1
ATOM 1912 C C . ARG A 1 230 ? 8.607 12.439 -2.049 1.00 81.38 230 ARG A C 1
ATOM 1914 O O . ARG A 1 230 ? 8.719 12.740 -3.239 1.00 81.38 230 ARG A O 1
ATOM 1921 N N . TYR A 1 231 ? 8.001 13.233 -1.166 1.00 82.12 231 TYR A N 1
ATOM 1922 C CA . TYR A 1 231 ? 7.464 14.552 -1.513 1.00 82.12 231 TYR A CA 1
ATOM 1923 C C . TYR A 1 231 ? 8.570 15.552 -1.846 1.00 82.12 231 TYR A C 1
ATOM 1925 O O . TYR A 1 231 ? 8.466 16.255 -2.850 1.00 82.12 231 TYR A O 1
ATOM 1933 N N . GLU A 1 232 ? 9.664 15.548 -1.087 1.00 80.31 232 GLU A N 1
ATOM 1934 C CA . GLU A 1 232 ? 10.838 16.384 -1.363 1.00 80.31 232 GLU A CA 1
ATOM 1935 C C . GLU A 1 232 ? 11.496 16.058 -2.710 1.00 80.31 232 GLU A C 1
ATOM 1937 O O . GLU A 1 232 ? 11.994 16.946 -3.401 1.00 80.31 232 GLU A O 1
ATOM 1942 N N . VAL A 1 233 ? 11.507 14.788 -3.121 1.00 77.50 233 VAL A N 1
ATOM 1943 C CA . VAL A 1 233 ? 11.979 14.395 -4.458 1.00 77.50 233 VAL A CA 1
ATOM 1944 C C . VAL A 1 233 ? 10.975 14.809 -5.543 1.00 77.50 233 VAL A C 1
ATOM 1946 O O . VAL A 1 233 ? 11.378 15.150 -6.655 1.00 77.50 233 VAL A O 1
ATOM 1949 N N . ASN A 1 234 ? 9.673 14.818 -5.245 1.00 78.50 234 ASN A N 1
ATOM 1950 C CA . ASN A 1 234 ? 8.641 15.193 -6.213 1.00 78.50 234 ASN A CA 1
ATOM 1951 C C . ASN A 1 234 ? 8.663 16.691 -6.570 1.00 78.50 234 ASN A C 1
ATOM 1953 O O . ASN A 1 234 ? 8.443 17.044 -7.728 1.00 78.50 234 ASN A O 1
ATOM 1957 N N . THR A 1 235 ? 8.964 17.568 -5.606 1.00 74.50 235 THR A N 1
ATOM 1958 C CA . THR A 1 235 ? 9.068 19.022 -5.843 1.00 74.50 235 THR A CA 1
ATOM 1959 C C . THR A 1 235 ? 10.283 19.403 -6.689 1.00 74.50 235 THR A C 1
ATOM 1961 O O . THR A 1 235 ? 10.303 20.468 -7.307 1.00 74.50 235 THR A O 1
ATOM 1964 N N . LYS A 1 236 ? 11.291 18.528 -6.770 1.00 75.19 236 LYS A N 1
ATOM 1965 C CA . LYS A 1 236 ? 12.479 18.734 -7.602 1.00 75.19 236 LYS A CA 1
ATOM 1966 C C . LYS A 1 236 ? 12.176 18.435 -9.072 1.00 75.19 236 LYS A C 1
ATOM 1968 O O . LYS A 1 236 ? 11.489 17.466 -9.418 1.00 75.19 236 LYS A O 1
ATOM 1973 N N . LYS A 1 237 ? 12.734 19.262 -9.960 1.00 68.12 237 LYS A N 1
ATOM 1974 C CA . LYS A 1 237 ? 12.639 19.066 -11.410 1.00 68.12 237 LYS A CA 1
ATOM 1975 C C . LYS A 1 237 ? 13.507 17.880 -11.839 1.00 68.12 237 LYS A C 1
ATOM 1977 O O . LYS A 1 237 ? 14.681 17.796 -11.488 1.00 68.12 237 LYS A O 1
ATOM 1982 N N . MET A 1 238 ? 12.922 16.982 -12.628 1.00 64.50 238 MET A N 1
ATOM 1983 C CA . MET A 1 238 ? 13.599 15.794 -13.154 1.00 64.50 238 MET A CA 1
ATOM 1984 C C . MET A 1 238 ? 14.860 16.185 -13.941 1.00 64.50 238 MET A C 1
ATOM 1986 O O . MET A 1 238 ? 14.801 17.046 -14.821 1.00 64.50 238 MET A O 1
ATOM 1990 N N . GLY A 1 239 ? 16.001 15.575 -13.607 1.00 55.88 239 GLY A N 1
ATOM 1991 C CA . GLY A 1 239 ? 17.280 15.799 -14.293 1.00 55.88 239 GLY A CA 1
ATOM 1992 C C . GLY A 1 239 ? 17.964 17.155 -14.048 1.00 55.88 239 GLY A C 1
ATOM 1993 O O . GLY A 1 239 ? 18.990 17.418 -14.672 1.00 55.88 239 GLY A O 1
ATOM 1994 N N . GLN A 1 240 ? 17.445 18.020 -13.164 1.00 52.84 240 GLN A N 1
ATOM 1995 C CA . GLN A 1 240 ? 18.119 19.262 -12.759 1.00 52.84 240 GLN A CA 1
ATOM 1996 C C . GLN A 1 240 ? 18.332 19.287 -11.243 1.00 52.84 240 GLN A C 1
ATOM 1998 O O . GLN A 1 240 ? 17.390 19.461 -10.475 1.00 52.84 240 GLN A O 1
ATOM 2003 N N . ILE A 1 241 ? 19.591 19.175 -10.815 1.00 51.72 241 ILE A N 1
ATOM 2004 C CA . ILE A 1 241 ? 20.018 19.573 -9.471 1.00 51.72 241 ILE A CA 1
ATOM 2005 C C . ILE A 1 241 ? 20.923 20.796 -9.634 1.00 51.72 241 ILE A C 1
ATOM 2007 O O . ILE A 1 241 ? 22.043 20.676 -10.125 1.00 51.72 241 ILE A O 1
ATOM 2011 N N . GLN A 1 242 ? 20.437 21.967 -9.210 1.00 42.44 242 GLN A N 1
ATOM 2012 C CA . GLN A 1 242 ? 21.324 23.022 -8.720 1.00 42.44 242 GLN A CA 1
ATOM 2013 C C . GLN A 1 242 ? 21.932 22.535 -7.404 1.00 42.44 242 GLN A C 1
ATOM 2015 O O . GLN A 1 242 ? 21.236 21.962 -6.560 1.00 42.44 242 GLN A O 1
ATOM 2020 N N . SER A 1 243 ? 23.242 22.710 -7.256 1.00 42.25 243 SER A N 1
ATOM 2021 C CA . SER A 1 243 ? 23.958 22.421 -6.022 1.00 42.25 243 SER A CA 1
ATOM 2022 C C . SER A 1 243 ? 23.278 23.136 -4.855 1.00 42.25 243 SER A C 1
ATOM 2024 O O . SER A 1 243 ? 23.064 24.343 -4.872 1.00 42.25 243 SER A O 1
ATOM 2026 N N . SER A 1 244 ? 22.957 22.390 -3.801 1.00 41.16 244 SER A N 1
ATOM 2027 C CA . SER A 1 244 ? 22.544 22.950 -2.513 1.00 41.16 244 SER A CA 1
ATOM 2028 C C . SER A 1 244 ? 23.759 23.542 -1.773 1.00 41.16 244 SER A C 1
ATOM 2030 O O . SER A 1 244 ? 24.039 23.147 -0.645 1.00 41.16 244 SER A O 1
ATOM 2032 N N . GLU A 1 245 ? 24.532 24.384 -2.456 1.00 35.97 245 GLU A N 1
ATOM 2033 C CA . GLU A 1 245 ? 25.717 25.094 -1.954 1.00 35.97 245 GLU A CA 1
ATOM 2034 C C . GLU A 1 245 ? 25.778 26.542 -2.468 1.00 35.97 245 GLU A C 1
ATOM 2036 O O . GLU A 1 245 ? 26.814 27.190 -2.396 1.00 35.97 245 GLU A O 1
ATOM 2041 N N . SER A 1 246 ? 24.666 27.104 -2.946 1.00 34.53 246 SER A N 1
ATOM 2042 C CA . SER A 1 246 ? 24.525 28.560 -3.004 1.00 34.53 246 SER A CA 1
ATOM 2043 C C . SER A 1 246 ? 23.827 29.035 -1.733 1.00 34.53 246 SER A C 1
ATOM 2045 O O . SER A 1 246 ? 22.606 29.210 -1.699 1.00 34.53 246 SER A O 1
ATOM 2047 N N . VAL A 1 247 ? 24.614 29.221 -0.675 1.00 42.41 247 VAL A N 1
ATOM 2048 C CA . VAL A 1 247 ? 24.285 30.231 0.331 1.00 42.41 247 VAL A CA 1
ATOM 2049 C C . VAL A 1 247 ? 24.265 31.567 -0.410 1.00 42.41 247 VAL A C 1
ATOM 2051 O O . VAL A 1 247 ? 25.248 31.929 -1.045 1.00 42.41 247 VAL A O 1
ATOM 2054 N N . GLU A 1 248 ? 23.104 32.218 -0.374 1.00 43.25 248 GLU A N 1
ATOM 2055 C CA . GLU A 1 248 ? 22.873 33.638 -0.657 1.00 43.25 248 GLU A CA 1
ATOM 2056 C C . GLU A 1 248 ? 23.375 34.172 -2.008 1.00 43.25 248 GLU A C 1
ATOM 2058 O O . GLU A 1 248 ? 24.543 34.484 -2.202 1.00 43.25 248 GLU A O 1
ATOM 2063 N N . THR A 1 249 ? 22.445 34.371 -2.947 1.00 37.91 249 THR A N 1
ATOM 2064 C CA . THR A 1 249 ? 22.037 35.697 -3.464 1.00 37.91 249 THR A CA 1
ATOM 2065 C C . THR A 1 249 ? 21.261 35.483 -4.767 1.00 37.91 249 THR A C 1
ATOM 2067 O O . THR A 1 249 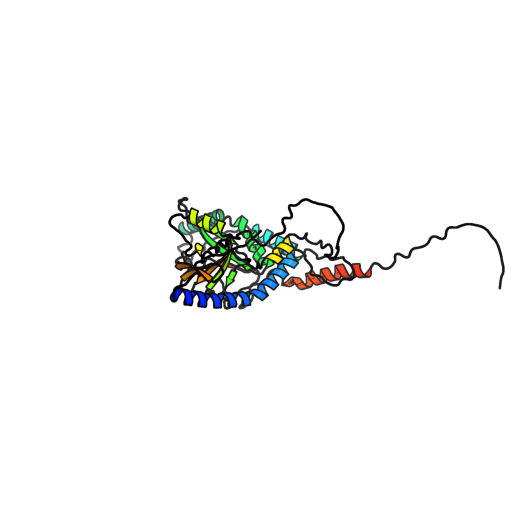? 21.846 35.213 -5.811 1.00 37.91 249 THR A O 1
ATOM 2070 N N . SER A 1 250 ? 19.934 35.603 -4.742 1.00 29.55 250 SER A N 1
ATOM 2071 C CA . SER A 1 250 ? 19.181 36.249 -5.831 1.00 29.55 250 SER A CA 1
ATOM 2072 C C . SER A 1 250 ? 17.687 36.267 -5.523 1.00 29.55 250 SER A C 1
ATOM 2074 O O . SER A 1 250 ? 16.982 35.261 -5.567 1.00 29.55 250 SER A O 1
ATOM 2076 N N . ASN A 1 251 ? 17.206 37.479 -5.259 1.00 34.47 251 ASN A N 1
ATOM 2077 C CA . ASN A 1 251 ? 15.809 37.874 -5.334 1.00 34.47 251 ASN A CA 1
ATOM 2078 C C . ASN A 1 251 ? 15.262 37.642 -6.753 1.00 34.47 251 ASN A C 1
ATOM 2080 O O . ASN A 1 251 ? 15.158 38.571 -7.548 1.00 34.47 251 ASN A O 1
ATOM 2084 N N . SER A 1 252 ? 14.875 36.410 -7.074 1.00 29.83 252 SER A N 1
ATOM 2085 C CA . SER A 1 252 ? 13.907 36.144 -8.139 1.00 29.83 252 SER A CA 1
ATOM 2086 C C . SER A 1 252 ? 12.753 35.351 -7.545 1.00 29.83 252 SER A C 1
ATOM 2088 O O . SER A 1 252 ? 12.654 34.130 -7.593 1.00 29.83 252 SER A O 1
ATOM 2090 N N . VAL A 1 253 ? 11.892 36.120 -6.890 1.00 32.47 253 VAL A N 1
ATOM 2091 C CA . VAL A 1 253 ? 10.609 35.688 -6.362 1.00 32.47 253 VAL A CA 1
ATOM 2092 C C . VAL A 1 253 ? 9.736 35.255 -7.544 1.00 32.47 253 VAL A C 1
ATOM 2094 O O . VAL A 1 253 ? 9.043 36.064 -8.155 1.00 32.47 253 VAL A O 1
ATOM 2097 N N . ILE A 1 254 ? 9.749 33.963 -7.860 1.00 30.14 254 ILE A N 1
ATOM 2098 C CA . ILE A 1 254 ? 8.575 33.313 -8.436 1.00 30.14 254 ILE A CA 1
ATOM 2099 C C . ILE A 1 254 ? 7.690 32.974 -7.237 1.00 30.14 254 ILE A C 1
ATOM 2101 O O . ILE A 1 254 ? 7.970 32.038 -6.491 1.00 30.14 254 ILE A O 1
ATOM 2105 N N . LYS A 1 255 ? 6.648 33.787 -7.013 1.00 31.23 255 LYS A N 1
ATOM 2106 C CA . LYS A 1 255 ? 5.572 33.507 -6.050 1.00 31.23 255 LYS A CA 1
ATOM 2107 C C . LYS A 1 255 ? 4.816 32.253 -6.500 1.00 31.23 255 LYS A C 1
ATOM 2109 O O . LYS A 1 255 ? 3.778 32.348 -7.142 1.00 31.23 255 LYS A O 1
ATOM 2114 N N . VAL A 1 256 ? 5.329 31.083 -6.150 1.00 34.62 256 VAL A N 1
ATOM 2115 C CA . VAL A 1 256 ? 4.477 29.944 -5.809 1.00 34.62 256 VAL A CA 1
ATOM 2116 C C . VAL A 1 256 ? 4.475 29.929 -4.292 1.00 34.62 256 VAL A C 1
ATOM 2118 O O . VAL A 1 256 ? 5.539 29.878 -3.684 1.00 34.62 256 VAL A O 1
ATOM 2121 N N . THR A 1 257 ? 3.296 30.117 -3.710 1.00 33.78 257 THR A N 1
ATOM 2122 C CA . THR A 1 257 ? 2.991 30.148 -2.274 1.00 33.78 257 THR A CA 1
ATOM 2123 C C . THR A 1 257 ? 3.802 29.117 -1.490 1.00 33.78 257 THR A C 1
ATOM 2125 O O . THR A 1 257 ? 3.422 27.957 -1.374 1.00 33.78 257 THR A O 1
ATOM 2128 N N . GLY A 1 258 ? 4.956 29.553 -0.988 1.00 36.84 258 GLY A N 1
ATOM 2129 C CA . GLY A 1 258 ? 5.818 28.803 -0.092 1.00 36.84 258 GLY A CA 1
ATOM 2130 C C . GLY A 1 258 ? 5.395 29.078 1.338 1.00 36.84 258 GLY A C 1
ATOM 2131 O O . GLY A 1 258 ? 6.081 29.802 2.056 1.00 36.84 258 GLY A O 1
ATOM 2132 N N . GLU A 1 259 ? 4.258 28.521 1.743 1.00 33.44 259 GLU A N 1
ATOM 2133 C CA . GLU A 1 259 ? 4.072 28.227 3.158 1.00 33.44 259 GLU A CA 1
ATOM 2134 C C . GLU A 1 259 ? 5.101 27.150 3.500 1.00 33.44 259 GLU A C 1
ATOM 2136 O O . GLU A 1 259 ? 5.169 26.097 2.859 1.00 33.44 259 GLU A O 1
ATOM 2141 N N . LYS A 1 260 ? 5.986 27.449 4.457 1.00 37.16 260 LYS A N 1
ATOM 2142 C CA . LYS A 1 260 ? 6.822 26.421 5.074 1.00 37.16 260 LYS A CA 1
ATOM 2143 C C . LYS A 1 260 ? 5.870 25.317 5.523 1.00 37.16 260 LYS A C 1
ATOM 2145 O O . LYS A 1 260 ? 4.953 25.599 6.283 1.00 37.16 260 LYS A O 1
ATOM 2150 N N . TYR A 1 261 ? 6.071 24.099 5.026 1.00 43.25 261 TYR A N 1
ATOM 2151 C CA . TYR A 1 261 ? 5.306 22.932 5.447 1.00 43.25 261 TYR A CA 1
ATOM 2152 C C . TYR A 1 261 ? 5.632 22.662 6.920 1.00 43.25 261 TYR A C 1
ATOM 2154 O O . TYR A 1 261 ? 6.578 21.940 7.240 1.00 43.25 261 TYR A O 1
ATOM 2162 N N . GLU A 1 262 ? 4.918 23.324 7.827 1.00 45.31 262 GLU A N 1
ATOM 2163 C CA . GLU A 1 262 ? 4.866 22.899 9.214 1.00 45.31 262 GLU A CA 1
ATOM 2164 C C . GLU A 1 262 ? 4.113 21.569 9.217 1.00 45.31 262 GLU A C 1
ATOM 2166 O O . GLU A 1 262 ? 3.036 21.488 8.624 1.00 45.31 262 GLU A O 1
ATOM 2171 N N . PRO A 1 263 ? 4.681 20.498 9.797 1.00 57.34 263 PRO A N 1
ATOM 2172 C CA . PRO A 1 263 ? 3.977 19.233 9.878 1.00 57.34 263 PRO A CA 1
ATOM 2173 C C . PRO A 1 263 ? 2.719 19.467 10.710 1.00 57.34 263 PRO A C 1
ATOM 2175 O O . PRO A 1 263 ? 2.792 19.635 11.929 1.00 57.34 263 PRO A O 1
ATOM 2178 N N . GLU A 1 264 ? 1.575 19.534 10.032 1.00 63.47 264 GLU A N 1
ATOM 2179 C CA . GLU A 1 264 ? 0.284 19.651 10.689 1.00 63.47 264 GLU A CA 1
ATOM 2180 C C . GLU A 1 264 ? 0.170 18.527 11.716 1.00 63.47 264 GLU A C 1
ATOM 2182 O O . GLU A 1 264 ? 0.513 17.371 11.447 1.00 63.47 264 GLU A O 1
ATOM 2187 N N . LYS A 1 265 ? -0.299 18.859 12.919 1.00 71.94 265 LYS A N 1
ATOM 2188 C CA . LYS A 1 265 ? -0.582 17.840 13.925 1.00 71.94 265 LYS A CA 1
ATOM 2189 C C . LYS A 1 265 ? -1.689 16.945 13.373 1.00 71.94 265 LYS A C 1
ATOM 2191 O O . LYS A 1 265 ? -2.805 17.406 13.131 1.00 71.94 265 LYS A O 1
ATOM 2196 N N . GLN A 1 266 ? -1.377 15.673 13.175 1.00 81.38 266 GLN A N 1
ATOM 2197 C CA . GLN A 1 266 ? -2.291 14.687 12.609 1.00 81.38 266 GLN A CA 1
ATOM 2198 C C . GLN A 1 266 ? -2.488 13.541 13.598 1.00 81.38 266 GLN A C 1
ATOM 2200 O O . GLN A 1 266 ? -1.717 13.355 14.540 1.00 81.38 266 GLN A O 1
ATOM 2205 N N . ILE A 1 267 ? -3.576 12.805 13.412 1.00 81.81 267 ILE A N 1
ATOM 2206 C CA . ILE A 1 267 ? -3.864 11.582 14.152 1.00 81.81 267 ILE A CA 1
ATOM 2207 C C . ILE A 1 267 ? -3.516 10.413 13.240 1.00 81.81 267 ILE A C 1
ATOM 2209 O O . ILE A 1 267 ? -3.939 10.366 12.079 1.00 81.81 267 ILE A O 1
ATOM 2213 N N . GLU A 1 268 ? -2.755 9.463 13.777 1.00 86.12 268 GLU A N 1
ATOM 2214 C CA . GLU A 1 268 ? -2.551 8.185 13.109 1.00 86.12 268 GLU A CA 1
ATOM 2215 C C . GLU A 1 268 ? -3.709 7.252 13.419 1.00 86.12 268 GLU A C 1
ATOM 2217 O O . GLU A 1 268 ? -3.938 6.908 14.578 1.00 86.12 268 GLU A O 1
ATOM 2222 N N . LEU A 1 269 ? -4.396 6.803 12.380 1.00 88.38 269 LEU A N 1
ATOM 2223 C CA . LEU A 1 269 ? -5.337 5.702 12.460 1.00 88.38 269 LEU A CA 1
ATOM 2224 C C . LEU A 1 269 ? -4.671 4.450 11.903 1.00 88.38 269 LEU A C 1
ATOM 2226 O O . LEU A 1 269 ? -4.113 4.461 10.805 1.00 88.38 269 LEU A O 1
ATOM 2230 N N . TRP A 1 270 ? -4.741 3.373 12.667 1.00 91.31 270 TRP A N 1
ATOM 2231 C CA . TRP A 1 270 ? -4.192 2.075 12.312 1.00 91.31 270 TRP A CA 1
ATOM 2232 C C . TRP A 1 270 ? -5.342 1.087 12.177 1.00 91.31 270 TRP A C 1
ATOM 2234 O O . TRP A 1 270 ? -5.830 0.568 13.180 1.00 91.31 270 TRP A O 1
ATOM 2244 N N . GLU A 1 271 ? -5.787 0.856 10.943 1.00 92.00 271 GLU A N 1
ATOM 2245 C CA . GLU A 1 271 ? -6.777 -0.173 10.620 1.00 92.00 271 GLU A CA 1
ATOM 2246 C C . GLU A 1 271 ? -6.075 -1.533 10.601 1.00 92.00 271 GLU A C 1
ATOM 2248 O O . GLU A 1 271 ? -5.226 -1.805 9.755 1.00 92.00 271 GLU A O 1
ATOM 2253 N N . CYS A 1 272 ? -6.410 -2.376 11.563 1.00 92.69 272 CYS A N 1
ATOM 2254 C CA . CYS A 1 272 ? -5.831 -3.686 11.789 1.00 92.69 272 CYS A CA 1
ATOM 2255 C C . CYS A 1 272 ? -6.855 -4.746 11.374 1.00 92.69 272 CYS A C 1
ATOM 2257 O O . CYS A 1 272 ? -7.860 -4.955 12.056 1.00 92.69 272 CYS A O 1
ATOM 2259 N N . TYR A 1 273 ? -6.604 -5.388 10.239 1.00 92.50 273 TYR A N 1
ATOM 2260 C CA . TYR A 1 273 ? -7.392 -6.497 9.720 1.00 92.50 273 TYR A CA 1
ATOM 2261 C C . TYR A 1 273 ? -6.815 -7.789 10.298 1.00 92.50 273 TYR A C 1
ATOM 2263 O O . TYR A 1 273 ? -5.692 -8.166 9.961 1.00 92.50 273 TYR A O 1
ATOM 2271 N N . ASP A 1 274 ? -7.556 -8.437 11.196 1.00 91.88 274 ASP A N 1
ATOM 2272 C CA . ASP A 1 274 ? -7.216 -9.755 11.734 1.00 91.88 274 ASP A CA 1
ATOM 2273 C C . ASP A 1 274 ? -8.007 -10.809 10.952 1.00 91.88 274 ASP A C 1
ATOM 2275 O O . ASP A 1 274 ? -9.224 -10.935 11.127 1.00 91.88 274 ASP A O 1
ATOM 2279 N N . PHE A 1 275 ? -7.344 -11.513 10.031 1.00 88.81 275 PHE A N 1
ATOM 2280 C CA . PHE A 1 275 ? -8.001 -12.509 9.180 1.00 88.81 275 PHE A CA 1
ATOM 2281 C C . PHE A 1 275 ? -8.218 -13.835 9.920 1.00 88.81 275 PHE A C 1
ATOM 2283 O O . PHE A 1 275 ? -9.160 -14.553 9.597 1.00 88.81 275 PHE A O 1
ATOM 2290 N N . GLU A 1 276 ? -7.410 -14.127 10.946 1.00 87.44 276 GLU A N 1
ATOM 2291 C CA . GLU A 1 276 ? -7.550 -15.319 11.792 1.00 87.44 276 GLU A CA 1
ATOM 2292 C C . GLU A 1 276 ? -8.803 -15.226 12.672 1.00 87.44 276 GLU A C 1
ATOM 2294 O O . GLU A 1 276 ? -9.610 -16.154 12.731 1.00 87.44 276 GLU A O 1
ATOM 2299 N N . GLU A 1 277 ? -8.995 -14.081 13.333 1.00 86.50 277 GLU A N 1
ATOM 2300 C CA . GLU A 1 277 ? -10.158 -13.842 14.199 1.00 86.50 277 GLU A CA 1
ATOM 2301 C C . GLU A 1 277 ? -11.368 -13.274 13.429 1.00 86.50 277 GLU A C 1
ATOM 2303 O O . GLU A 1 277 ? -12.490 -13.237 13.943 1.00 86.50 277 GLU A O 1
ATOM 2308 N N . GLY A 1 278 ? -11.166 -12.842 12.180 1.00 86.62 278 GLY A N 1
ATOM 2309 C CA . GLY A 1 278 ? -12.191 -12.216 11.346 1.00 86.62 278 GLY A CA 1
ATOM 2310 C C . GLY A 1 278 ? -12.659 -10.867 11.895 1.00 86.62 278 GLY A C 1
ATOM 2311 O O . GLY A 1 278 ? -13.846 -10.548 11.796 1.00 86.62 278 GLY A O 1
ATOM 2312 N N . LYS A 1 279 ? -11.749 -10.093 12.493 1.00 90.69 279 LYS A N 1
ATOM 2313 C CA . LYS A 1 279 ? -12.029 -8.809 13.150 1.00 90.69 279 LYS A CA 1
ATOM 2314 C C . LYS A 1 279 ? -11.391 -7.637 12.416 1.00 90.69 279 LYS A C 1
ATOM 2316 O O . LYS A 1 279 ? -10.348 -7.772 11.776 1.00 90.69 279 LYS A O 1
ATOM 2321 N N . LEU A 1 280 ? -12.016 -6.470 12.543 1.00 91.19 280 LEU A N 1
ATOM 2322 C CA . LEU A 1 280 ? -11.465 -5.194 12.110 1.00 91.19 280 LEU A CA 1
ATOM 2323 C C . LEU A 1 280 ? -11.330 -4.272 13.318 1.00 91.19 280 LEU A C 1
ATOM 2325 O O . LEU A 1 280 ? -12.314 -3.800 13.887 1.00 91.19 280 LEU A O 1
ATOM 2329 N N . ILE A 1 281 ? -10.082 -4.000 13.677 1.00 93.00 281 ILE A N 1
ATOM 2330 C CA . ILE A 1 281 ? -9.723 -3.220 14.855 1.00 93.00 281 ILE A CA 1
ATOM 2331 C C . ILE A 1 281 ? -9.114 -1.900 14.386 1.00 93.00 281 ILE A C 1
ATOM 2333 O O . ILE A 1 281 ? -8.362 -1.872 13.418 1.00 93.00 281 ILE A O 1
ATOM 2337 N N . THR A 1 282 ? -9.431 -0.778 15.026 1.00 91.69 282 THR A N 1
ATOM 2338 C CA . THR A 1 282 ? -8.799 0.514 14.712 1.00 91.69 282 THR A CA 1
ATOM 2339 C C . THR A 1 282 ? -8.174 1.116 15.954 1.00 91.69 282 THR A C 1
ATOM 2341 O O . THR A 1 282 ? -8.862 1.320 16.954 1.00 91.69 282 THR A O 1
ATOM 2344 N N . PHE A 1 283 ? -6.884 1.445 15.871 1.00 90.50 283 PHE A N 1
ATOM 2345 C CA . PHE A 1 283 ? -6.169 2.166 16.922 1.00 90.50 283 PHE A CA 1
ATOM 2346 C C . PHE A 1 283 ? -5.850 3.597 16.501 1.00 90.50 283 PHE A C 1
ATOM 2348 O O . PHE A 1 283 ? -5.348 3.833 15.403 1.00 90.50 283 PHE A O 1
ATOM 2355 N N . GLY A 1 284 ? -6.070 4.542 17.408 1.00 87.88 284 GLY A N 1
ATOM 2356 C CA . GLY A 1 284 ? -5.597 5.913 17.304 1.00 87.88 284 GLY A CA 1
ATOM 2357 C C . GLY A 1 284 ? -4.250 6.083 18.002 1.00 87.88 284 GLY A C 1
ATOM 2358 O O . GLY A 1 284 ? -4.087 5.694 19.160 1.00 87.88 284 GLY A O 1
ATOM 2359 N N . ASN A 1 285 ? -3.267 6.650 17.298 1.00 86.19 285 ASN A N 1
ATOM 2360 C CA . ASN A 1 285 ? -1.909 6.910 17.793 1.00 86.19 285 ASN A CA 1
ATOM 2361 C C . ASN A 1 285 ? -1.235 5.693 18.470 1.00 86.19 285 ASN A C 1
ATOM 2363 O O . ASN A 1 285 ? -0.442 5.868 19.391 1.00 86.19 285 ASN A O 1
ATOM 2367 N N . ARG A 1 286 ? -1.568 4.462 18.040 1.00 83.44 286 ARG A N 1
ATOM 2368 C CA . ARG A 1 286 ? -1.100 3.175 18.612 1.00 83.44 286 ARG A CA 1
ATOM 2369 C C . ARG A 1 286 ? -1.462 2.935 20.093 1.00 83.44 286 ARG A C 1
ATOM 2371 O O . ARG A 1 286 ? -0.941 2.004 20.710 1.00 83.44 286 ARG A O 1
ATOM 2378 N N . GLU A 1 287 ? -2.328 3.762 20.673 1.00 85.00 287 GLU A N 1
ATOM 2379 C CA . GLU A 1 287 ? -2.612 3.783 22.117 1.00 85.00 287 GLU A CA 1
ATOM 2380 C C . GLU A 1 287 ? -4.104 3.653 22.424 1.00 85.00 287 GLU A C 1
ATOM 2382 O O . GLU A 1 287 ? -4.475 2.914 23.332 1.00 85.00 287 GLU A O 1
ATOM 2387 N N . VAL A 1 288 ? -4.955 4.351 21.670 1.00 85.38 288 VAL A N 1
ATOM 2388 C CA . VAL A 1 288 ? -6.395 4.426 21.938 1.00 85.38 288 VAL A CA 1
ATOM 2389 C C . VAL A 1 288 ? -7.126 3.435 21.046 1.00 85.38 288 VAL A C 1
ATOM 2391 O O . VAL A 1 288 ? -7.038 3.532 19.822 1.00 85.38 288 VAL A O 1
ATOM 2394 N N . LEU A 1 289 ? -7.868 2.497 21.632 1.00 87.88 289 LEU A N 1
ATOM 2395 C CA . LEU A 1 289 ? -8.755 1.624 20.869 1.00 87.88 289 LEU A CA 1
ATOM 2396 C C . LEU A 1 289 ? -9.989 2.421 20.437 1.00 87.88 289 LEU A C 1
ATOM 2398 O O . LEU A 1 289 ? -10.748 2.918 21.272 1.00 87.88 289 LEU A O 1
ATOM 2402 N N . MET A 1 290 ? -10.170 2.552 19.126 1.00 86.31 290 MET A N 1
ATOM 2403 C CA . MET A 1 290 ? -11.283 3.288 18.527 1.00 86.31 290 MET A CA 1
ATOM 2404 C C . MET A 1 290 ? -12.363 2.364 17.981 1.00 86.31 290 MET A C 1
ATOM 2406 O O . MET A 1 290 ? -13.529 2.736 17.944 1.00 86.31 290 MET A O 1
ATOM 2410 N N . ARG A 1 291 ? -11.994 1.164 17.539 1.00 87.94 291 ARG A N 1
ATOM 2411 C CA . ARG A 1 291 ? -12.929 0.202 16.956 1.00 87.94 291 ARG A CA 1
ATOM 2412 C C . ARG A 1 291 ? -12.463 -1.214 17.247 1.00 87.94 291 ARG A C 1
ATOM 2414 O O . ARG A 1 291 ? -11.275 -1.481 17.100 1.00 87.94 291 ARG A O 1
ATOM 2421 N N . ASP A 1 292 ? -13.393 -2.085 17.612 1.00 90.25 292 ASP A N 1
ATOM 2422 C CA . ASP A 1 292 ? -13.206 -3.534 17.722 1.00 90.25 292 ASP A CA 1
ATOM 2423 C C . ASP A 1 292 ? -14.529 -4.190 17.322 1.00 90.25 292 ASP A C 1
ATOM 2425 O O . ASP A 1 292 ? -15.415 -4.376 18.155 1.00 90.25 292 ASP A O 1
ATOM 2429 N N . ASP A 1 293 ? -14.681 -4.439 16.021 1.00 88.81 293 ASP A N 1
ATOM 2430 C CA . ASP A 1 293 ? -15.883 -5.041 15.446 1.00 88.81 293 ASP A CA 1
ATOM 2431 C C . ASP A 1 293 ? -15.517 -6.266 14.597 1.00 88.81 293 ASP A C 1
ATOM 2433 O O . ASP A 1 293 ? -14.370 -6.459 14.178 1.00 88.81 293 ASP A O 1
ATOM 2437 N N . GLU A 1 294 ? -16.520 -7.085 14.278 1.00 87.81 294 GLU A N 1
ATOM 2438 C CA . GLU A 1 294 ? -16.375 -8.124 13.260 1.00 87.81 294 GLU A CA 1
ATOM 2439 C C . GLU A 1 294 ? -16.086 -7.487 11.892 1.00 87.81 294 GLU A C 1
ATOM 2441 O O . GLU A 1 294 ? -16.641 -6.442 11.536 1.00 87.81 294 GLU A O 1
ATOM 2446 N N . ASN A 1 295 ? -15.195 -8.105 11.111 1.00 85.75 295 ASN A N 1
ATOM 2447 C CA . ASN A 1 295 ? -14.871 -7.610 9.781 1.00 85.75 295 ASN A CA 1
ATOM 2448 C C . ASN A 1 295 ? -16.143 -7.659 8.906 1.00 85.75 295 ASN A C 1
ATOM 2450 O O . ASN A 1 295 ? -16.670 -8.754 8.676 1.00 85.75 295 ASN A O 1
ATOM 2454 N N . PRO A 1 296 ? -16.618 -6.520 8.362 1.00 83.12 296 PRO A N 1
ATOM 2455 C CA . PRO A 1 296 ? -17.835 -6.487 7.546 1.00 83.12 296 PRO A CA 1
ATOM 2456 C C . PRO A 1 296 ? -17.732 -7.381 6.304 1.00 83.12 296 PRO A C 1
ATOM 2458 O O . PRO A 1 296 ? -18.736 -7.883 5.803 1.00 83.12 296 PRO A O 1
ATOM 2461 N N . TYR A 1 297 ? -16.511 -7.641 5.836 1.00 83.38 297 TYR A N 1
ATOM 2462 C CA . TYR A 1 297 ? -16.246 -8.473 4.672 1.00 83.38 297 TYR A CA 1
ATOM 2463 C C . TYR A 1 297 ? -15.977 -9.934 5.021 1.00 83.38 297 TYR A C 1
ATOM 2465 O O . TYR A 1 297 ? -15.645 -10.700 4.131 1.00 83.38 297 TYR A O 1
ATOM 2473 N N . LYS A 1 298 ? -16.140 -10.384 6.271 1.00 82.94 298 LYS A N 1
ATOM 2474 C CA . LYS A 1 298 ? -15.828 -11.772 6.667 1.00 82.94 298 LYS A CA 1
ATOM 2475 C C . LYS A 1 298 ? -16.519 -12.832 5.800 1.00 82.94 298 LYS A C 1
ATOM 2477 O O . LYS A 1 298 ? -15.943 -13.881 5.530 1.00 82.94 298 LYS A O 1
ATOM 2482 N N . LYS A 1 299 ? -17.742 -12.556 5.333 1.00 82.69 299 LYS A N 1
ATOM 2483 C CA . LYS A 1 299 ? -18.504 -13.448 4.436 1.00 82.69 299 LYS A CA 1
ATOM 2484 C C . LYS A 1 299 ? -18.035 -13.399 2.975 1.00 82.69 299 LYS A C 1
ATOM 2486 O O . LYS A 1 299 ? -18.368 -14.293 2.205 1.00 82.69 299 LYS A O 1
ATOM 2491 N N . VAL A 1 300 ? -17.281 -12.371 2.595 1.00 79.00 300 VAL A N 1
ATOM 2492 C CA . VAL A 1 300 ? -16.776 -12.130 1.241 1.00 79.00 300 VAL A CA 1
ATOM 2493 C C . VAL A 1 300 ? -15.279 -12.423 1.230 1.00 79.00 300 VAL A C 1
ATOM 2495 O O . VAL A 1 300 ? -14.490 -11.687 1.813 1.00 79.00 300 VAL A O 1
ATOM 2498 N N . ASN A 1 301 ? -14.879 -13.518 0.584 1.00 78.81 301 ASN A N 1
ATOM 2499 C CA . ASN A 1 301 ? -13.474 -13.929 0.495 1.00 78.81 301 ASN A CA 1
ATOM 2500 C C . ASN A 1 301 ? -12.759 -13.995 1.865 1.00 78.81 301 ASN A C 1
ATOM 2502 O O . ASN A 1 301 ? -11.629 -13.545 2.010 1.00 78.81 301 ASN A O 1
ATOM 2506 N N . HIS A 1 302 ? -13.450 -14.469 2.910 1.00 78.50 302 HIS A N 1
ATOM 2507 C CA . HIS A 1 302 ? -12.921 -14.538 4.282 1.00 78.50 302 HIS A CA 1
ATOM 2508 C C . HIS A 1 302 ? -12.419 -13.192 4.848 1.00 78.50 302 HIS A C 1
ATOM 2510 O O . HIS A 1 302 ? -11.552 -13.155 5.717 1.00 78.50 302 HIS A O 1
ATOM 2516 N N . GLY A 1 303 ? -12.958 -12.064 4.370 1.00 78.81 303 GLY A N 1
ATOM 2517 C CA . GLY A 1 303 ? -12.520 -10.727 4.778 1.00 78.81 303 GLY A CA 1
ATOM 2518 C C . GLY A 1 303 ? -11.300 -10.203 4.025 1.00 78.81 303 GLY A C 1
ATOM 2519 O O . GLY A 1 303 ? -10.864 -9.083 4.303 1.00 78.81 303 GLY A O 1
ATOM 2520 N N . ARG A 1 304 ? -10.768 -10.973 3.071 1.00 86.38 304 ARG A N 1
ATOM 2521 C CA . ARG A 1 304 ? -9.574 -10.642 2.295 1.00 86.38 304 ARG A CA 1
ATOM 2522 C C . ARG A 1 304 ? -9.948 -9.772 1.101 1.00 86.38 304 ARG A C 1
ATOM 2524 O O . ARG A 1 304 ? -10.337 -10.244 0.035 1.00 86.38 304 ARG A O 1
ATOM 2531 N N . ILE A 1 305 ? -9.853 -8.469 1.335 1.00 90.12 305 ILE A N 1
ATOM 2532 C CA . ILE A 1 305 ? -10.214 -7.406 0.387 1.00 90.12 305 ILE A CA 1
ATOM 2533 C C . ILE A 1 305 ? -9.001 -6.751 -0.286 1.00 90.12 305 ILE A C 1
ATOM 2535 O O . ILE A 1 305 ? -9.161 -5.831 -1.089 1.00 90.12 305 ILE A O 1
ATOM 2539 N N . PHE A 1 306 ? -7.788 -7.176 0.069 1.00 92.88 306 PHE A N 1
ATOM 2540 C CA . PHE A 1 306 ? -6.548 -6.643 -0.483 1.00 92.88 306 PHE A CA 1
ATOM 2541 C C . PHE A 1 306 ? -6.078 -7.528 -1.631 1.00 92.88 306 PHE A C 1
ATOM 2543 O O . PHE A 1 306 ? -5.931 -8.728 -1.452 1.00 92.88 306 PHE A O 1
ATOM 2550 N N . LEU A 1 307 ? -5.847 -6.913 -2.785 1.00 92.38 307 LEU A N 1
ATOM 2551 C CA . LEU A 1 307 ? -5.372 -7.554 -4.003 1.00 92.38 307 LEU A CA 1
ATOM 2552 C C . LEU A 1 307 ? -3.929 -7.133 -4.255 1.00 92.38 307 LEU A C 1
ATOM 2554 O O . LEU A 1 307 ? -3.629 -5.929 -4.268 1.00 92.38 307 LEU A O 1
ATOM 2558 N N . ASN A 1 308 ? -3.051 -8.105 -4.480 1.00 93.88 308 ASN A N 1
ATOM 2559 C CA . ASN A 1 308 ? -1.647 -7.854 -4.773 1.00 93.88 308 ASN A CA 1
ATOM 2560 C C . ASN A 1 308 ? -1.397 -7.940 -6.283 1.00 93.88 308 ASN A C 1
ATOM 2562 O O . ASN A 1 308 ? -1.714 -8.926 -6.934 1.00 93.88 308 ASN A O 1
ATOM 2566 N N . LEU A 1 309 ? -0.798 -6.896 -6.850 1.00 92.88 309 LEU A N 1
ATOM 2567 C CA . LEU A 1 309 ? -0.268 -6.914 -8.209 1.00 92.88 309 LEU A CA 1
ATOM 2568 C C . LEU A 1 309 ? 1.256 -6.897 -8.122 1.00 92.88 309 LEU A C 1
ATOM 2570 O O . LEU A 1 309 ? 1.848 -5.818 -8.024 1.00 92.88 309 LEU A O 1
ATOM 2574 N N . ALA A 1 310 ? 1.870 -8.076 -8.136 1.00 92.31 310 ALA A N 1
ATOM 2575 C CA . ALA A 1 310 ? 3.314 -8.219 -8.260 1.00 92.31 310 ALA A CA 1
ATOM 2576 C C . ALA A 1 310 ? 3.746 -8.032 -9.725 1.00 92.31 310 ALA A C 1
ATOM 2578 O O . ALA A 1 310 ? 3.060 -8.463 -10.650 1.00 92.31 310 ALA A O 1
ATOM 2579 N N . ASP A 1 311 ? 4.867 -7.344 -9.936 1.00 91.69 311 ASP A N 1
ATOM 2580 C CA . ASP A 1 311 ? 5.470 -7.155 -11.257 1.00 91.69 311 ASP A CA 1
ATOM 2581 C C . ASP A 1 311 ? 6.338 -8.363 -11.638 1.00 91.69 311 ASP A C 1
ATOM 2583 O O . ASP A 1 311 ? 6.046 -9.060 -12.606 1.00 91.69 311 ASP A O 1
ATOM 2587 N N . HIS A 1 312 ? 7.359 -8.655 -10.828 1.00 91.81 312 HIS A N 1
ATOM 2588 C CA . HIS A 1 312 ? 8.113 -9.906 -10.878 1.00 91.81 312 HIS A CA 1
ATOM 2589 C C . HIS A 1 312 ? 8.063 -10.563 -9.503 1.00 91.81 312 HIS A C 1
ATOM 2591 O O . HIS A 1 312 ? 8.560 -9.996 -8.529 1.00 91.81 312 HIS A O 1
ATOM 2597 N N . GLU A 1 313 ? 7.467 -11.746 -9.424 1.00 90.44 313 GLU A N 1
ATOM 2598 C CA . GLU A 1 313 ? 7.415 -12.533 -8.194 1.00 90.44 313 GLU A CA 1
ATOM 2599 C C . GLU A 1 313 ? 8.804 -13.072 -7.841 1.00 90.44 313 GLU A C 1
ATOM 2601 O O . GLU A 1 313 ? 9.575 -13.491 -8.710 1.00 90.44 313 GLU A O 1
ATOM 2606 N N . VAL A 1 314 ? 9.125 -13.034 -6.550 1.00 88.50 314 VAL A N 1
ATOM 2607 C CA . VAL A 1 314 ? 10.347 -13.603 -5.983 1.00 88.50 314 VAL A CA 1
ATOM 2608 C C . VAL A 1 314 ? 9.940 -14.803 -5.145 1.00 88.50 314 VAL A C 1
ATOM 2610 O O . VAL A 1 314 ? 8.947 -14.758 -4.423 1.00 88.50 314 VAL A O 1
ATOM 2613 N N . ASN A 1 315 ? 10.695 -15.893 -5.253 1.00 88.69 315 ASN A N 1
ATOM 2614 C CA . ASN A 1 315 ? 10.388 -17.110 -4.511 1.00 88.69 315 ASN A CA 1
ATOM 2615 C C . ASN A 1 315 ? 10.404 -16.834 -3.002 1.00 88.69 315 ASN A C 1
ATOM 2617 O O . ASN A 1 315 ? 11.399 -16.319 -2.492 1.00 88.69 315 ASN A O 1
ATOM 2621 N N . TRP A 1 316 ? 9.337 -17.250 -2.314 1.00 88.62 316 TRP A N 1
ATOM 2622 C CA . TRP A 1 316 ? 9.194 -17.176 -0.854 1.00 88.62 316 TRP A CA 1
ATOM 2623 C C . TRP A 1 316 ? 9.200 -15.752 -0.279 1.00 88.62 316 TRP A C 1
ATOM 2625 O O . TRP A 1 316 ? 9.505 -15.552 0.896 1.00 88.62 316 TRP A O 1
ATOM 2635 N N . GLU A 1 317 ? 8.881 -14.744 -1.096 1.00 88.62 317 GLU A N 1
ATOM 2636 C CA . GLU A 1 317 ? 8.793 -13.353 -0.658 1.00 88.62 317 GLU A CA 1
ATOM 2637 C C . GLU A 1 317 ? 7.509 -12.692 -1.166 1.00 88.62 317 GLU A C 1
A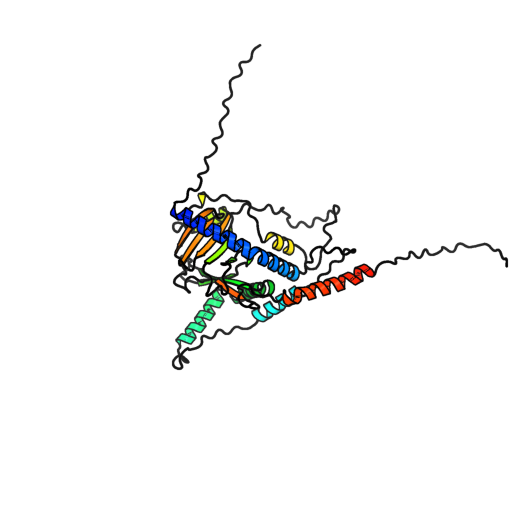TOM 2639 O O . GLU A 1 317 ? 7.174 -12.768 -2.345 1.00 88.62 317 GLU A O 1
ATOM 2644 N N . LEU A 1 318 ? 6.835 -11.942 -0.288 1.00 90.44 318 LEU A N 1
ATOM 2645 C CA . LEU A 1 318 ? 5.677 -11.127 -0.670 1.00 90.44 318 LEU A CA 1
ATOM 2646 C C . LEU A 1 318 ? 6.038 -9.977 -1.620 1.00 90.44 318 LEU A C 1
ATOM 2648 O O . LEU A 1 318 ? 5.253 -9.586 -2.493 1.00 90.44 318 LEU A O 1
ATOM 2652 N N . TRP A 1 319 ? 7.202 -9.366 -1.402 1.00 93.12 319 TRP A N 1
ATOM 2653 C CA . TRP A 1 319 ? 7.615 -8.180 -2.140 1.00 93.12 319 TRP A CA 1
ATOM 2654 C C . TRP A 1 319 ? 8.383 -8.574 -3.395 1.00 93.12 319 TRP A C 1
ATOM 2656 O O . TRP A 1 319 ? 9.526 -9.015 -3.334 1.00 93.12 319 TRP A O 1
ATOM 2666 N N . GLY A 1 320 ? 7.756 -8.352 -4.541 1.00 91.81 320 GLY A N 1
ATOM 2667 C CA . GLY A 1 320 ? 8.343 -8.574 -5.844 1.00 91.81 320 GLY A CA 1
ATOM 2668 C C . GLY A 1 320 ? 9.393 -7.534 -6.235 1.00 91.81 320 GLY A C 1
ATOM 2669 O O . GLY A 1 320 ? 9.729 -6.588 -5.512 1.00 91.81 320 GLY A O 1
ATOM 2670 N N . ILE A 1 321 ? 9.893 -7.712 -7.451 1.00 93.44 321 ILE A N 1
ATOM 2671 C CA . ILE A 1 321 ? 10.893 -6.858 -8.088 1.00 93.44 321 ILE A CA 1
ATOM 2672 C C . ILE A 1 321 ? 10.213 -6.013 -9.163 1.00 93.44 321 ILE A C 1
ATOM 2674 O O . ILE A 1 321 ? 9.496 -6.520 -10.026 1.00 93.44 321 ILE A O 1
ATOM 2678 N N . GLY A 1 322 ? 10.445 -4.702 -9.110 1.00 92.69 322 GLY A N 1
ATOM 2679 C CA . GLY A 1 322 ? 9.976 -3.775 -10.137 1.00 92.69 322 GLY A CA 1
ATOM 2680 C C . GLY A 1 322 ? 10.944 -3.719 -11.318 1.00 92.69 322 GLY A C 1
ATOM 2681 O O . GLY A 1 322 ? 12.143 -3.930 -11.151 1.00 92.69 322 GLY A O 1
ATOM 2682 N N . HIS A 1 323 ? 10.469 -3.319 -12.495 1.00 92.94 323 HIS A N 1
ATOM 2683 C CA . HIS A 1 323 ? 11.290 -3.128 -13.701 1.00 92.94 323 HIS A CA 1
ATOM 2684 C C . HIS A 1 323 ? 12.544 -2.246 -13.516 1.00 92.94 323 HIS A C 1
ATOM 2686 O O . HIS A 1 323 ? 13.474 -2.344 -14.315 1.00 92.94 323 HIS A O 1
ATOM 2692 N N . ILE A 1 324 ? 12.575 -1.354 -12.518 1.00 93.06 324 ILE A N 1
ATOM 2693 C CA . ILE A 1 324 ? 13.717 -0.456 -12.262 1.00 93.06 324 ILE A CA 1
ATOM 2694 C C . ILE A 1 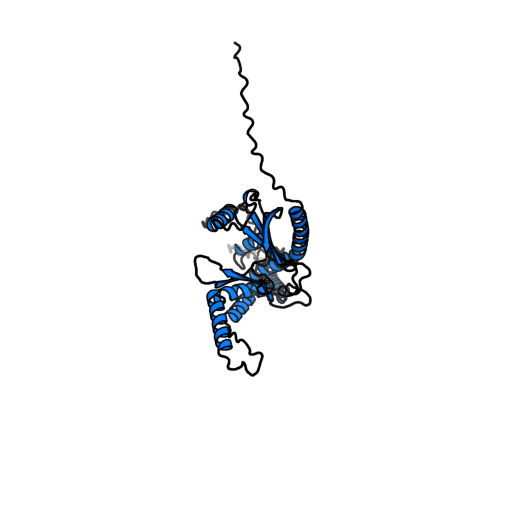324 ? 14.890 -1.194 -11.610 1.00 93.06 324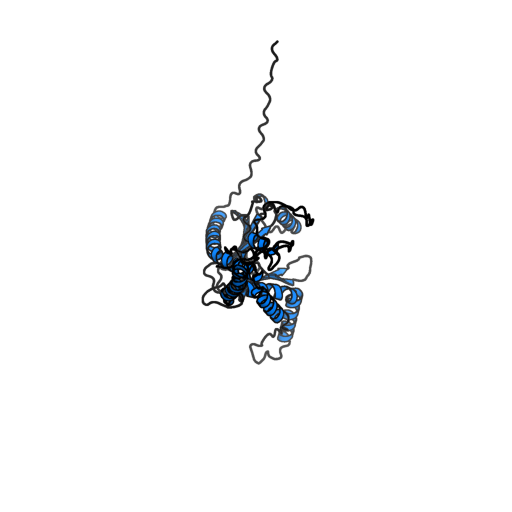 ILE A C 1
ATOM 2696 O O . ILE A 1 324 ? 16.043 -0.894 -11.908 1.00 93.06 324 ILE A O 1
ATOM 2700 N N . GLU A 1 325 ? 14.613 -2.139 -10.718 1.00 92.31 325 GLU A N 1
ATOM 2701 C CA . GLU A 1 325 ? 15.628 -2.748 -9.858 1.00 92.31 325 GLU A CA 1
ATOM 2702 C C . GLU A 1 325 ? 16.692 -3.543 -10.639 1.00 92.31 325 GLU A C 1
ATOM 2704 O O . GLU A 1 325 ? 17.875 -3.303 -10.401 1.00 92.31 325 GLU A O 1
ATOM 2709 N N . PRO A 1 326 ? 16.348 -4.382 -11.639 1.00 91.56 326 PRO A N 1
ATOM 2710 C CA . PRO A 1 326 ? 17.350 -5.102 -12.430 1.00 91.56 326 PRO A CA 1
ATOM 2711 C C . PRO A 1 326 ? 18.273 -4.199 -13.257 1.00 91.56 326 PRO A C 1
ATOM 2713 O O . PRO A 1 326 ? 19.378 -4.603 -13.606 1.00 91.56 326 PRO A O 1
ATOM 2716 N N . VAL A 1 327 ? 17.824 -2.987 -13.601 1.00 90.94 327 VAL A N 1
ATOM 2717 C CA . VAL A 1 327 ? 18.575 -2.036 -14.441 1.00 90.94 327 VAL A CA 1
ATOM 2718 C C . VAL A 1 327 ? 19.222 -0.913 -13.634 1.00 90.94 327 VAL A C 1
ATOM 2720 O O . VAL A 1 327 ? 19.888 -0.055 -14.213 1.00 90.94 327 VAL A O 1
ATOM 2723 N N . GLU A 1 328 ? 19.046 -0.899 -12.310 1.00 89.12 328 GLU A N 1
ATOM 2724 C CA . GLU A 1 328 ? 19.537 0.152 -11.416 1.00 89.12 328 GLU A CA 1
ATOM 2725 C C . GLU A 1 328 ? 21.032 0.427 -11.627 1.00 89.12 328 GLU A C 1
ATOM 2727 O O . GLU A 1 328 ? 21.429 1.572 -11.856 1.00 89.12 328 GLU A O 1
ATOM 2732 N N . THR A 1 329 ? 21.852 -0.625 -11.599 1.00 88.62 329 THR A N 1
ATOM 2733 C CA . THR A 1 329 ? 23.311 -0.526 -11.733 1.00 88.62 329 THR A CA 1
ATOM 2734 C C . THR A 1 329 ? 23.705 0.073 -13.076 1.00 88.62 329 THR A C 1
ATOM 2736 O O . THR A 1 329 ? 24.466 1.035 -13.121 1.00 88.62 329 THR A O 1
ATOM 2739 N N . THR A 1 330 ? 23.104 -0.402 -14.168 1.00 89.06 330 THR A N 1
ATOM 2740 C CA . THR A 1 330 ? 23.352 0.114 -15.518 1.00 89.06 330 THR A CA 1
ATOM 2741 C C . THR A 1 330 ? 22.954 1.583 -15.656 1.00 89.06 330 THR A C 1
ATOM 2743 O O . THR A 1 330 ? 23.656 2.357 -16.306 1.00 89.06 330 THR A O 1
ATOM 2746 N N . ILE A 1 331 ? 21.843 2.008 -15.044 1.00 88.06 331 ILE A N 1
ATOM 2747 C CA . ILE A 1 331 ? 21.425 3.418 -15.074 1.00 88.06 331 ILE A CA 1
ATOM 2748 C C . ILE A 1 331 ? 22.473 4.296 -14.381 1.00 88.06 331 ILE A C 1
ATOM 2750 O O . ILE A 1 331 ? 22.839 5.344 -14.922 1.00 88.06 331 ILE A O 1
ATOM 2754 N N . VAL A 1 332 ? 22.964 3.868 -13.215 1.00 86.56 332 VAL A N 1
ATOM 2755 C CA . VAL A 1 332 ? 23.997 4.589 -12.458 1.00 86.56 332 VAL A CA 1
ATOM 2756 C C . VAL A 1 332 ? 25.322 4.611 -13.223 1.00 86.56 332 VAL A C 1
ATOM 2758 O O . VAL A 1 332 ? 25.903 5.678 -13.385 1.00 86.56 332 VAL A O 1
ATOM 2761 N N . GLU A 1 333 ? 25.758 3.490 -13.795 1.00 85.50 333 GLU A N 1
ATOM 2762 C CA . GLU A 1 333 ? 26.979 3.418 -14.609 1.00 85.50 333 GLU A CA 1
ATOM 2763 C C . GLU A 1 333 ? 26.927 4.353 -15.825 1.00 85.50 333 GLU A C 1
ATOM 2765 O O . GLU A 1 333 ? 27.884 5.074 -16.109 1.00 85.50 333 GLU A O 1
ATOM 2770 N N . ILE A 1 334 ? 25.794 4.406 -16.534 1.00 86.19 334 ILE A N 1
ATOM 2771 C CA . ILE A 1 334 ? 25.612 5.333 -17.660 1.00 86.19 334 ILE A CA 1
ATOM 2772 C C . ILE A 1 334 ? 25.648 6.788 -17.175 1.00 86.19 334 ILE A C 1
ATOM 2774 O O . ILE A 1 334 ? 26.183 7.654 -17.875 1.00 86.19 334 ILE A O 1
ATOM 2778 N N . ALA A 1 335 ? 25.070 7.084 -16.008 1.00 83.62 335 ALA A N 1
ATOM 2779 C CA . ALA A 1 335 ? 25.137 8.416 -15.416 1.00 83.62 335 ALA A CA 1
ATOM 2780 C C . ALA A 1 335 ? 26.590 8.801 -15.096 1.00 83.62 335 ALA A C 1
ATOM 2782 O O . ALA A 1 335 ? 27.045 9.880 -15.485 1.00 83.62 335 ALA A O 1
ATOM 2783 N N . ASP A 1 336 ? 27.343 7.890 -14.486 1.00 81.75 336 ASP A N 1
ATOM 2784 C CA . ASP A 1 336 ? 28.750 8.071 -14.136 1.00 81.75 336 ASP A CA 1
ATOM 2785 C C . ASP A 1 336 ? 29.606 8.308 -15.383 1.00 81.75 336 ASP A C 1
ATOM 2787 O O . ASP A 1 336 ? 30.309 9.319 -15.468 1.00 81.75 336 ASP A O 1
ATOM 2791 N N . LEU A 1 337 ? 29.469 7.460 -16.406 1.00 81.94 337 LEU A N 1
ATOM 2792 C CA . LEU A 1 337 ? 30.158 7.608 -17.693 1.00 81.94 337 LEU A CA 1
ATOM 2793 C C . LEU A 1 337 ? 29.825 8.926 -18.401 1.00 81.94 337 LEU A C 1
ATOM 2795 O O . LEU A 1 337 ? 30.657 9.456 -19.132 1.00 81.94 337 LEU A O 1
ATOM 2799 N N . ARG A 1 338 ? 28.627 9.489 -18.210 1.00 77.00 338 ARG A N 1
ATOM 2800 C CA . ARG A 1 338 ? 28.258 10.799 -18.780 1.00 77.00 338 ARG A CA 1
ATOM 2801 C C . ARG A 1 338 ? 28.845 11.975 -18.007 1.00 77.00 338 ARG A C 1
ATOM 2803 O O . ARG A 1 338 ? 29.034 13.045 -18.596 1.00 77.00 338 ARG A O 1
ATOM 2810 N N . ASN A 1 339 ? 29.117 11.795 -16.718 1.00 75.62 339 ASN A N 1
ATOM 2811 C CA . ASN A 1 339 ? 29.656 12.836 -15.848 1.00 75.62 339 ASN A CA 1
ATOM 2812 C C . ASN A 1 339 ? 31.205 12.838 -15.837 1.00 75.62 339 ASN A C 1
ATOM 2814 O O . ASN A 1 339 ? 31.798 13.913 -15.771 1.00 75.62 339 ASN A O 1
ATOM 2818 N N . GLN A 1 340 ? 31.866 11.689 -16.035 1.00 70.25 340 GLN A N 1
ATOM 2819 C CA . GLN A 1 340 ? 33.334 11.542 -16.126 1.00 70.25 340 GLN A CA 1
ATOM 2820 C C . GLN A 1 340 ? 34.048 12.375 -17.224 1.00 70.25 340 GLN A C 1
ATOM 2822 O O . GLN A 1 340 ? 35.039 13.049 -16.928 1.00 70.25 340 GLN A O 1
ATOM 2827 N N . PRO A 1 341 ? 33.613 12.395 -18.500 1.00 61.62 341 PRO A N 1
ATOM 2828 C CA . PRO A 1 341 ? 34.283 13.193 -19.527 1.00 61.62 341 PRO A CA 1
ATOM 2829 C C . PRO A 1 341 ? 34.097 14.690 -19.271 1.00 61.62 341 PRO A C 1
ATOM 2831 O O . PRO A 1 341 ? 34.973 15.488 -19.591 1.00 61.62 341 PRO A O 1
ATOM 2834 N N . LYS A 1 342 ? 32.990 15.087 -18.633 1.00 56.50 342 LYS A N 1
ATOM 2835 C CA . LYS A 1 342 ? 32.721 16.487 -18.277 1.00 56.50 342 LYS A CA 1
ATOM 2836 C C . LYS A 1 342 ? 33.611 16.978 -17.143 1.00 56.50 342 LYS A C 1
ATOM 2838 O O . LYS A 1 342 ? 33.910 18.166 -17.101 1.00 56.50 342 LYS A O 1
ATOM 2843 N N . THR A 1 343 ? 34.075 16.074 -16.281 1.00 51.31 343 THR A N 1
ATOM 2844 C CA . THR A 1 343 ? 35.052 16.397 -15.239 1.00 51.31 343 THR A CA 1
ATOM 2845 C C . THR A 1 343 ? 36.493 16.448 -15.768 1.00 51.31 343 THR A C 1
ATOM 2847 O O . THR A 1 343 ? 37.328 17.120 -15.182 1.00 51.31 343 THR A O 1
ATOM 2850 N N . LEU A 1 344 ? 36.814 15.783 -16.886 1.00 49.06 344 LEU A N 1
ATOM 2851 C CA . LEU A 1 344 ? 38.177 15.759 -17.450 1.00 49.06 344 LEU A CA 1
ATOM 2852 C C . LEU A 1 344 ? 38.406 16.755 -18.606 1.00 49.06 344 LEU A C 1
ATOM 2854 O O . LEU A 1 344 ? 39.547 17.123 -18.875 1.00 49.06 344 LEU A O 1
ATOM 2858 N N . ALA A 1 345 ? 37.354 17.215 -19.291 1.00 46.69 345 ALA A N 1
ATOM 2859 C CA . ALA A 1 345 ? 37.476 17.959 -20.552 1.00 46.69 345 ALA A CA 1
ATOM 2860 C C . ALA A 1 345 ? 37.731 19.480 -20.444 1.00 46.69 345 ALA A C 1
ATOM 2862 O O . ALA A 1 345 ? 37.802 20.139 -21.479 1.00 46.69 345 ALA A O 1
ATOM 2863 N N . PHE A 1 346 ? 37.907 20.064 -19.252 1.00 45.75 346 PHE A N 1
ATOM 2864 C CA . PHE A 1 346 ? 38.263 21.488 -19.125 1.00 45.75 346 PHE A CA 1
ATOM 2865 C C . PHE A 1 346 ? 39.414 21.741 -18.141 1.00 45.75 346 PHE A C 1
ATOM 2867 O O . PHE A 1 346 ? 39.210 22.209 -17.021 1.00 45.75 346 PHE A O 1
ATOM 2874 N N . PRO A 1 347 ? 40.653 21.550 -18.615 1.00 38.94 347 PRO A N 1
ATOM 2875 C CA . PRO A 1 347 ? 41.706 22.505 -18.320 1.00 38.94 347 PRO A CA 1
ATOM 2876 C C . PRO A 1 347 ? 42.420 22.865 -19.626 1.00 38.94 347 PRO A C 1
ATOM 2878 O O . PRO A 1 347 ? 43.227 22.083 -20.115 1.00 38.94 347 PRO A O 1
ATOM 2881 N N . LYS A 1 348 ? 42.097 24.026 -20.214 1.00 38.06 348 LYS A N 1
ATOM 2882 C CA . LYS A 1 348 ? 42.967 24.833 -21.101 1.00 38.06 348 LYS A CA 1
ATOM 2883 C C . LYS A 1 348 ? 42.175 26.006 -21.689 1.00 38.06 348 LYS A C 1
ATOM 2885 O O . LYS A 1 348 ? 41.978 26.112 -22.894 1.00 38.06 348 LYS A O 1
ATOM 2890 N N . THR A 1 349 ? 41.808 26.959 -20.840 1.00 36.28 349 THR A N 1
ATOM 2891 C CA . THR A 1 349 ? 41.825 28.354 -21.295 1.00 36.28 349 THR A CA 1
ATOM 2892 C C . THR A 1 349 ? 43.267 28.819 -21.141 1.00 36.28 349 THR A C 1
ATOM 2894 O O . THR A 1 349 ? 43.641 29.427 -20.143 1.00 36.28 349 THR A O 1
ATOM 2897 N N . ILE A 1 350 ? 44.119 28.447 -22.100 1.00 38.00 350 ILE A N 1
ATOM 2898 C CA . ILE A 1 350 ? 45.379 29.159 -22.298 1.00 38.00 350 ILE A CA 1
ATOM 2899 C C . ILE A 1 350 ? 44.951 30.535 -22.793 1.00 38.00 350 ILE A C 1
ATOM 2901 O O . ILE A 1 350 ? 44.492 30.681 -23.925 1.00 38.00 350 ILE A O 1
ATOM 2905 N N . LEU A 1 351 ? 45.035 31.527 -21.909 1.00 34.66 351 LEU A N 1
ATOM 2906 C CA . LEU A 1 351 ? 45.056 32.933 -22.279 1.00 34.66 351 LEU A CA 1
ATOM 2907 C C . LEU A 1 351 ? 46.223 33.121 -23.254 1.00 34.66 351 LEU A C 1
ATOM 2909 O O . LEU A 1 351 ? 47.363 33.319 -22.845 1.00 34.66 351 LEU A O 1
ATOM 2913 N N . PHE A 1 352 ? 45.948 33.027 -24.553 1.00 32.12 352 PHE A N 1
ATOM 2914 C CA . PHE A 1 352 ? 46.821 33.600 -25.565 1.00 32.12 352 PHE A CA 1
ATOM 2915 C C . PHE A 1 352 ? 46.731 35.117 -25.399 1.00 32.12 352 PHE A C 1
ATOM 2917 O O . PHE A 1 352 ? 45.841 35.772 -25.944 1.00 32.12 352 PHE A O 1
ATOM 2924 N N . SER A 1 353 ? 47.640 35.680 -24.605 1.00 33.53 353 SER A N 1
ATOM 2925 C CA . SER A 1 353 ? 47.970 37.093 -24.696 1.00 33.53 353 SER A CA 1
ATOM 2926 C C . SER A 1 353 ? 48.446 37.350 -26.126 1.00 33.53 353 SER A C 1
ATOM 2928 O O . SER A 1 353 ? 49.491 36.870 -26.561 1.00 33.53 353 SER A O 1
ATOM 2930 N N . ARG A 1 354 ? 47.640 38.072 -26.908 1.00 31.78 354 ARG A N 1
ATOM 2931 C CA . ARG A 1 354 ? 48.104 38.646 -28.173 1.00 31.78 354 ARG A CA 1
ATOM 2932 C C . ARG A 1 354 ? 49.216 39.645 -27.834 1.00 31.78 354 ARG A C 1
ATOM 2934 O O . ARG A 1 354 ? 48.933 40.577 -27.079 1.00 31.78 354 ARG A O 1
ATOM 2941 N N . PRO A 1 355 ? 50.442 39.515 -28.367 1.00 32.72 355 PRO A N 1
ATOM 2942 C CA . PRO A 1 355 ? 51.403 40.591 -28.242 1.00 32.72 355 PRO A CA 1
ATOM 2943 C C . PRO A 1 355 ? 50.948 41.724 -29.164 1.00 32.72 355 PRO A C 1
ATOM 2945 O O . PRO A 1 355 ? 50.802 41.555 -30.375 1.00 32.72 355 PRO A O 1
ATOM 2948 N N . VAL A 1 356 ? 50.667 42.874 -28.556 1.00 38.16 356 VAL A N 1
ATOM 2949 C CA . VAL A 1 356 ? 50.454 44.146 -29.244 1.00 38.16 356 VAL A CA 1
ATOM 2950 C C . VAL A 1 356 ? 51.741 44.470 -30.003 1.00 38.16 356 VAL A C 1
ATOM 2952 O O . VAL A 1 356 ? 52.790 44.669 -29.395 1.00 38.16 356 VAL A O 1
ATOM 2955 N N . GLN A 1 357 ? 51.677 44.493 -31.335 1.00 36.81 357 GLN A N 1
ATOM 2956 C CA . GLN A 1 357 ? 52.746 45.055 -32.154 1.00 36.81 357 GLN A CA 1
ATOM 2957 C C . GLN A 1 357 ? 52.772 46.574 -31.948 1.00 36.81 357 GLN A C 1
ATOM 2959 O O . GLN A 1 357 ? 51.921 47.290 -32.470 1.00 36.81 357 GLN A O 1
ATOM 2964 N N . SER A 1 358 ? 53.762 47.065 -31.207 1.00 34.59 358 SER A N 1
ATOM 2965 C CA . SER A 1 358 ? 54.208 48.458 -31.265 1.00 34.59 358 SER A CA 1
ATOM 2966 C C . SER A 1 358 ? 55.648 48.487 -31.768 1.00 34.59 358 SER A C 1
ATOM 2968 O O . SER A 1 358 ? 56.495 47.742 -31.280 1.00 34.59 358 SER A O 1
ATOM 2970 N N . GLY A 1 359 ? 55.884 49.297 -32.797 1.00 31.25 359 GLY A N 1
ATOM 2971 C CA . GLY A 1 359 ? 57.081 49.265 -33.625 1.00 31.25 359 GLY A CA 1
ATOM 2972 C C . GLY A 1 359 ? 58.366 49.848 -33.033 1.00 31.25 359 GLY A C 1
ATOM 2973 O O . GLY A 1 359 ? 58.398 50.422 -31.950 1.00 31.25 359 GLY A O 1
ATOM 2974 N N . ASN A 1 360 ? 59.394 49.735 -33.879 1.00 32.47 360 ASN A N 1
ATOM 2975 C CA . ASN A 1 360 ? 60.702 50.392 -33.879 1.00 32.47 360 ASN A CA 1
ATOM 2976 C C . ASN A 1 360 ? 61.668 50.093 -32.722 1.00 32.47 360 ASN A C 1
ATOM 2978 O O . ASN A 1 360 ? 61.655 50.736 -31.681 1.00 32.47 360 ASN A O 1
ATOM 2982 N N . SER A 1 361 ? 62.687 49.278 -32.997 1.00 32.03 361 SER A N 1
ATOM 2983 C CA . SER A 1 361 ? 64.017 49.796 -33.371 1.00 32.03 361 SER A CA 1
ATOM 2984 C C . SER A 1 361 ? 65.029 48.657 -33.534 1.00 32.03 361 SER A C 1
ATOM 2986 O O . SER A 1 361 ? 64.951 47.608 -32.903 1.00 32.03 361 SER A O 1
ATOM 2988 N N . ALA A 1 362 ? 65.953 48.865 -34.465 1.00 35.78 362 ALA A N 1
ATOM 2989 C CA . ALA A 1 362 ? 66.990 47.937 -34.875 1.00 35.78 362 ALA A CA 1
ATOM 2990 C C . ALA A 1 362 ? 68.063 47.702 -33.798 1.00 35.78 362 ALA A C 1
ATOM 2992 O O . ALA A 1 362 ? 68.514 48.655 -33.166 1.00 35.78 362 ALA A O 1
ATOM 2993 N N . ARG A 1 363 ? 68.605 46.477 -33.738 1.00 29.12 363 ARG A N 1
ATOM 2994 C CA . ARG A 1 363 ? 70.063 46.261 -33.716 1.00 29.12 363 ARG A CA 1
ATOM 2995 C C . ARG A 1 363 ? 70.428 44.802 -33.991 1.00 29.12 363 ARG A C 1
ATOM 2997 O O . ARG A 1 363 ? 69.964 43.887 -33.326 1.00 29.12 363 ARG A O 1
ATOM 3004 N N . TRP A 1 364 ? 71.284 44.640 -34.991 1.00 29.52 364 TRP A N 1
ATOM 3005 C CA . TRP A 1 364 ? 72.068 43.449 -35.286 1.00 29.52 364 TRP A CA 1
ATOM 3006 C C . TRP A 1 364 ? 73.071 43.154 -34.164 1.00 29.52 364 TRP A C 1
ATOM 3008 O O . TRP A 1 364 ? 73.684 44.095 -33.663 1.00 29.52 364 TRP A O 1
ATOM 3018 N N . MET A 1 365 ? 73.327 41.875 -33.874 1.00 26.36 365 MET A N 1
ATOM 3019 C CA . MET A 1 365 ? 74.663 41.277 -34.032 1.00 26.36 365 MET A CA 1
ATOM 3020 C C . MET A 1 365 ? 74.648 39.768 -33.759 1.00 26.36 365 MET A C 1
ATOM 3022 O O . MET A 1 365 ? 74.028 39.294 -32.813 1.00 26.36 365 MET A O 1
ATOM 3026 N N . MET A 1 366 ? 75.372 39.062 -34.630 1.00 26.33 366 MET A N 1
ATOM 3027 C CA . MET A 1 366 ? 75.971 37.744 -34.424 1.00 26.33 366 MET A CA 1
ATOM 3028 C C . MET A 1 366 ? 76.702 37.676 -33.079 1.00 26.33 366 MET A C 1
ATOM 3030 O O . MET A 1 366 ? 77.360 38.649 -32.719 1.00 26.33 366 MET A O 1
ATOM 3034 N N . TRP A 1 367 ? 76.627 36.539 -32.390 1.00 35.09 367 TRP A N 1
ATOM 3035 C CA . TRP A 1 367 ? 77.687 35.524 -32.279 1.00 35.09 367 TRP A CA 1
ATOM 3036 C C . TRP A 1 367 ? 77.056 34.223 -31.778 1.00 35.09 367 TRP A C 1
ATOM 3038 O O . TRP A 1 367 ? 76.145 34.316 -30.924 1.00 35.09 367 TRP A O 1
#

Radius of gyration: 31.09 Å; chains: 1; bounding box: 108×86×90 Å

Sequence (367 aa):
MAESASPQKIKEEETSKKEVYSPSADEQVLIEKWKKRFTRAEEYLRPYRAKWLRMYKHYRAYQEKTNYAYQTRLMPPIAFQIVETVASRLATAKRKTRILPRDKKDTESKSIGAWNDLVGYDFDIIKLSKKLPKWVKSASTYGNGIGMLTWLTDESIDHDDPFLTICDLWDILPAPETEDLEEDCPWLIRRILKSKDKIEREEKARGENALYKNVNFLEAKQVEDWKKERYEVNTKKMGQIQSSESVETSNSVIKVTGEKYEPEKQIELWECYDFEEGKLITFGNREVLMRDDENPYKKVNHGRIFLNLADHEVNWELWGIGHIEPVETTIVEIADLRNQPKTLAFPKTILFSRPVQSGNSARWMMW

pLDDT: mean 75.27, std 20.39, range [26.33, 95.0]